Protein AF-A0A354CJZ8-F1 (afdb_monomer_lite)

Secondary structure (DSSP, 8-state):
--SGGGT----EES--HHHHHHHHHTT-THHHHTT-EESSHHHHHHHTT--SSPPPTTS-TTS------SSPPPHHHHT--HHHHHHGGGHHHHHHHHHHHHHHH------SHHHHHHHHHHHHHT-TT-SS--HHHHHHHHHHHHHTHHHHHHHTT--HHHHHHHHHHHHHHHHHHHHHH-HHHHHHHHHHHHHHHHHHHHHHHHHT-

Foldseek 3Di:
DDCVVVVHQAADECDFLVVLVVCVVVPNLVCQQQQSYFHHPQQVCVVVVAAPPGDDPPDDPVP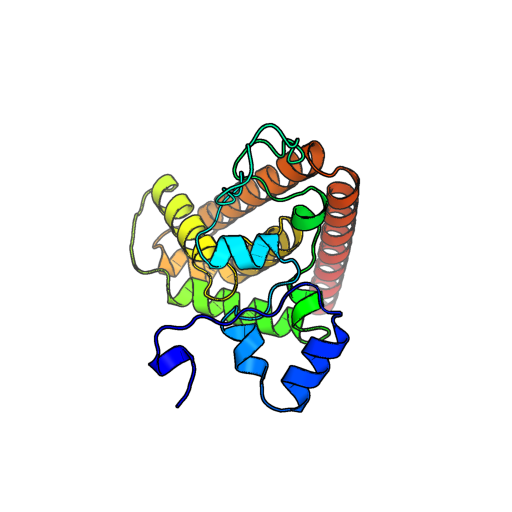DPPCPDDRDDALVQLLDPRLCSNPPVCSVVVLLVLLVVLLVPQPDEDADLVVLLVSSVVSLCPSRRGNDHRLLSLLVSLVSNLVVLVSSCVSRVHDSVSSNVSSVVVNVVSLVVSCVRPVVSSVVSVVVVVVVVVVVVVVVVVVVD

Radius of gyration: 18.99 Å; chains: 1; bounding box: 47×47×49 Å

pLDDT: mean 80.37, std 12.91, range [38.22, 96.31]

Structure (mmCIF, N/CA/C/O backbone):
data_AF-A0A354CJZ8-F1
#
_entry.id   AF-A0A354CJZ8-F1
#
loop_
_atom_site.group_PDB
_atom_site.id
_atom_site.type_symbol
_atom_site.label_atom_id
_atom_site.label_alt_id
_atom_site.label_comp_id
_atom_site.label_asym_id
_atom_site.label_entity_id
_atom_site.label_seq_id
_atom_site.pdbx_PDB_ins_code
_atom_site.Cartn_x
_atom_site.Cartn_y
_atom_site.Cartn_z
_atom_site.occupancy
_atom_site.B_iso_or_equiv
_atom_site.auth_seq_id
_atom_site.auth_comp_id
_atom_site.auth_asym_id
_atom_site.auth_atom_id
_atom_site.pdbx_PDB_model_num
ATOM 1 N N . ARG A 1 1 ? -7.217 -12.814 -29.721 1.00 50.81 1 ARG A N 1
ATOM 2 C CA . ARG A 1 1 ? -7.479 -13.519 -28.436 1.00 50.81 1 ARG A CA 1
ATOM 3 C C . ARG A 1 1 ? -6.658 -12.809 -27.362 1.00 50.81 1 ARG A C 1
ATOM 5 O O . ARG A 1 1 ? -5.478 -12.621 -27.618 1.00 50.81 1 ARG A O 1
ATOM 12 N N . SER A 1 2 ? -7.269 -12.384 -26.250 1.00 81.12 2 SER A N 1
ATOM 13 C CA . SER A 1 2 ? -6.578 -11.706 -25.130 1.00 81.12 2 SER A CA 1
ATOM 14 C C . SER A 1 2 ? -5.474 -12.598 -24.523 1.00 81.12 2 SER A C 1
ATOM 16 O O . SER A 1 2 ? -5.609 -13.825 -24.553 1.00 81.12 2 SER A O 1
ATOM 18 N N . LEU A 1 3 ? -4.390 -11.990 -24.021 1.00 82.94 3 LEU A N 1
ATOM 19 C CA . LEU A 1 3 ? -3.264 -12.664 -23.351 1.00 82.94 3 LEU A CA 1
ATOM 20 C C . LEU A 1 3 ? -3.731 -13.477 -22.134 1.00 82.94 3 LEU A C 1
ATOM 22 O O . LEU A 1 3 ? -3.348 -14.639 -22.001 1.00 82.94 3 LEU A O 1
ATOM 26 N N . ALA A 1 4 ? -4.667 -12.931 -21.352 1.00 79.38 4 ALA A N 1
ATOM 27 C CA . ALA A 1 4 ? -5.263 -13.603 -20.198 1.00 79.38 4 ALA A CA 1
ATOM 28 C C . ALA A 1 4 ? -5.931 -14.936 -20.581 1.00 79.38 4 ALA A C 1
ATOM 30 O O . ALA A 1 4 ? -5.706 -15.963 -19.947 1.00 79.38 4 ALA A O 1
ATOM 31 N N . LYS A 1 5 ? -6.652 -14.980 -21.715 1.00 86.38 5 LYS A N 1
ATOM 32 C CA . LYS A 1 5 ? -7.277 -16.220 -22.234 1.00 86.38 5 LYS A CA 1
ATOM 33 C C . LYS A 1 5 ? -6.261 -17.295 -22.642 1.00 86.38 5 LYS A C 1
ATOM 35 O O . LYS A 1 5 ? -6.654 -18.416 -22.949 1.00 86.38 5 LYS A O 1
ATOM 40 N N . ARG A 1 6 ? -4.977 -16.945 -22.722 1.00 88.12 6 ARG A N 1
ATOM 41 C CA . ARG A 1 6 ? -3.865 -17.854 -23.022 1.00 88.12 6 ARG A CA 1
ATOM 42 C C . ARG A 1 6 ? -3.043 -18.191 -21.774 1.00 88.12 6 ARG A C 1
ATOM 44 O O . ARG A 1 6 ? -2.022 -18.850 -21.921 1.00 88.12 6 ARG A O 1
ATOM 51 N N . GLY A 1 7 ? -3.457 -17.730 -20.591 1.00 86.19 7 GLY A N 1
ATOM 52 C CA . GLY A 1 7 ? -2.698 -17.892 -19.350 1.00 86.19 7 GLY A CA 1
ATOM 53 C C . GLY A 1 7 ? -1.397 -17.086 -19.320 1.00 86.19 7 GLY A C 1
ATOM 54 O O . GLY A 1 7 ? -0.479 -17.452 -18.599 1.00 86.19 7 GLY A O 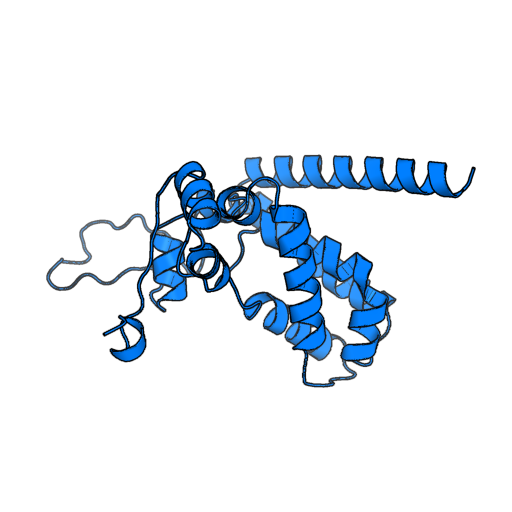1
ATOM 55 N N . ILE A 1 8 ? -1.287 -16.025 -20.128 1.00 86.50 8 ILE A N 1
ATOM 56 C CA . ILE A 1 8 ? -0.099 -15.167 -20.171 1.00 86.50 8 ILE A CA 1
ATOM 57 C C . ILE A 1 8 ? -0.352 -13.954 -19.275 1.00 86.50 8 ILE A C 1
ATOM 59 O O . ILE A 1 8 ? -1.251 -13.165 -19.572 1.00 86.50 8 ILE A O 1
ATOM 63 N N . LYS A 1 9 ? 0.458 -13.799 -18.220 1.00 84.50 9 LYS A N 1
ATOM 64 C CA . LYS A 1 9 ? 0.528 -12.578 -17.405 1.00 84.50 9 LYS A CA 1
ATOM 65 C C . LYS A 1 9 ? 1.421 -11.550 -18.112 1.00 84.50 9 LYS A C 1
ATOM 67 O O . LYS A 1 9 ? 2.520 -11.895 -18.544 1.00 84.50 9 LYS A O 1
ATOM 72 N N . LEU A 1 10 ? 0.937 -10.322 -18.272 1.00 88.12 10 LEU A N 1
ATOM 73 C CA . LEU A 1 10 ? 1.681 -9.205 -18.860 1.00 88.12 10 LEU A CA 1
ATOM 74 C C . LEU A 1 10 ? 2.072 -8.243 -17.741 1.00 88.12 10 LEU A C 1
ATOM 76 O O . LEU A 1 10 ? 1.212 -7.899 -16.951 1.00 88.12 10 LEU A O 1
ATOM 80 N N . TYR A 1 11 ? 3.318 -7.773 -17.721 1.00 90.75 11 TYR A N 1
ATOM 81 C CA . TYR A 1 11 ? 3.743 -6.713 -16.808 1.00 90.75 11 TYR A CA 1
ATOM 82 C C . TYR A 1 11 ? 4.405 -5.568 -17.578 1.00 90.75 11 TYR A C 1
ATOM 84 O O . TYR A 1 11 ? 5.172 -5.802 -18.516 1.00 90.75 11 TYR A O 1
ATOM 92 N N . MET A 1 12 ? 4.116 -4.338 -17.165 1.00 92.50 12 MET A N 1
ATOM 93 C CA . MET A 1 12 ? 4.818 -3.115 -17.544 1.00 92.50 12 MET A CA 1
ATOM 94 C C . MET A 1 12 ? 5.574 -2.600 -16.322 1.00 92.50 12 MET A C 1
ATOM 96 O O . MET A 1 12 ? 4.979 -2.424 -15.260 1.00 92.50 12 MET A O 1
ATOM 100 N N . ALA A 1 13 ? 6.876 -2.364 -16.473 1.00 91.69 13 ALA A N 1
ATOM 101 C CA . ALA A 1 13 ? 7.728 -1.884 -15.395 1.00 91.69 13 ALA A CA 1
ATOM 102 C C . ALA A 1 13 ? 8.751 -0.851 -15.876 1.00 91.69 13 ALA A C 1
ATOM 104 O O . ALA A 1 13 ? 9.049 -0.790 -17.070 1.00 91.69 13 ALA A O 1
ATOM 105 N N . GLU A 1 14 ? 9.309 -0.077 -14.936 1.00 89.56 14 GLU A N 1
ATOM 106 C CA . GLU A 1 14 ? 10.380 0.919 -15.149 1.00 89.56 14 GLU A CA 1
ATOM 107 C C . GLU A 1 14 ? 9.984 2.149 -15.992 1.00 89.56 14 GLU A C 1
ATOM 109 O O . GLU A 1 14 ? 10.840 2.940 -16.399 1.00 89.56 14 GLU A O 1
ATOM 114 N N . HIS A 1 15 ? 8.696 2.356 -16.281 1.00 93.12 15 HIS A N 1
ATOM 115 C CA . HIS A 1 15 ? 8.234 3.550 -16.993 1.00 93.12 15 HIS A CA 1
ATOM 116 C C . HIS A 1 15 ? 7.986 4.740 -16.060 1.00 93.12 15 HIS A C 1
ATOM 118 O O . HIS A 1 15 ? 7.794 4.632 -14.849 1.00 93.12 15 HIS A O 1
ATOM 124 N N . ILE A 1 16 ? 7.973 5.928 -16.658 1.00 92.44 16 ILE A N 1
ATOM 125 C CA . ILE A 1 16 ? 7.669 7.178 -15.959 1.00 92.44 16 ILE A CA 1
ATOM 126 C C . ILE A 1 16 ? 6.167 7.298 -15.659 1.00 92.44 16 ILE A C 1
ATOM 128 O O . ILE A 1 16 ? 5.341 6.818 -16.435 1.00 92.44 16 ILE A O 1
ATOM 132 N N . ALA A 1 17 ? 5.810 8.021 -14.592 1.00 92.44 17 ALA A N 1
ATOM 133 C CA . ALA A 1 17 ? 4.418 8.219 -14.160 1.00 92.44 17 ALA A CA 1
ATOM 134 C C . ALA A 1 17 ? 3.496 8.774 -15.268 1.00 92.44 17 ALA A C 1
ATOM 136 O O . ALA A 1 17 ? 2.342 8.375 -15.370 1.00 92.44 17 ALA A O 1
ATOM 137 N N . ALA A 1 18 ? 4.026 9.601 -16.180 1.00 94.75 18 ALA A N 1
ATOM 138 C CA . ALA A 1 18 ? 3.264 10.144 -17.309 1.00 94.75 18 ALA A CA 1
ATOM 139 C C . ALA A 1 18 ? 2.690 9.066 -18.254 1.00 94.75 18 ALA A C 1
ATOM 141 O O . ALA A 1 18 ? 1.710 9.311 -18.954 1.00 94.75 18 ALA A O 1
ATOM 142 N N . VAL A 1 19 ? 3.280 7.865 -18.291 1.00 96.00 19 VAL A N 1
ATOM 143 C CA . VAL A 1 19 ? 2.707 6.733 -19.035 1.00 96.00 19 VAL A CA 1
ATOM 144 C C . VAL A 1 19 ? 1.453 6.211 -18.328 1.00 96.00 19 VAL A C 1
ATOM 146 O O . VAL A 1 19 ? 0.474 5.900 -19.000 1.00 96.00 19 VAL A O 1
ATOM 149 N N . ASN A 1 20 ? 1.427 6.196 -16.991 1.00 95.38 20 ASN A N 1
ATOM 150 C CA . ASN A 1 20 ? 0.242 5.816 -16.216 1.00 95.38 20 ASN A CA 1
ATOM 151 C C . ASN A 1 20 ? -0.910 6.810 -16.434 1.00 95.38 20 ASN A C 1
ATOM 153 O O . ASN A 1 20 ? -2.056 6.393 -16.604 1.00 95.38 20 ASN A O 1
ATOM 157 N N . ASP A 1 21 ? -0.608 8.112 -16.518 1.00 94.75 21 ASP A N 1
ATOM 158 C CA . ASP A 1 21 ? -1.603 9.135 -16.875 1.00 94.75 21 ASP A CA 1
ATOM 159 C C . ASP A 1 21 ? -2.247 8.843 -18.235 1.00 94.75 21 ASP A C 1
ATOM 161 O O . ASP A 1 21 ? -3.469 8.907 -18.383 1.00 94.75 21 ASP A O 1
ATOM 165 N N . GLN A 1 22 ? -1.434 8.472 -19.228 1.00 96.31 22 GLN A N 1
ATOM 166 C CA . GLN A 1 22 ? -1.928 8.115 -20.557 1.00 96.31 22 GLN A CA 1
ATOM 167 C C . GLN A 1 22 ? -2.768 6.836 -20.536 1.00 96.31 22 GLN A C 1
ATOM 169 O O . GLN A 1 22 ? -3.804 6.794 -21.197 1.00 96.31 22 GLN A O 1
ATOM 174 N N . LEU A 1 23 ? -2.369 5.813 -19.771 1.00 95.38 23 LEU A N 1
ATOM 175 C CA . LEU A 1 23 ? -3.164 4.590 -19.616 1.00 95.38 23 LEU A CA 1
ATOM 176 C C . LEU A 1 23 ? -4.562 4.910 -19.080 1.00 95.38 23 LEU A C 1
ATOM 178 O O . LEU A 1 23 ? -5.547 4.477 -19.677 1.00 95.38 23 LEU A O 1
ATOM 182 N N . ARG A 1 24 ? -4.663 5.740 -18.033 1.00 93.56 24 ARG A N 1
ATOM 183 C CA . ARG A 1 24 ? -5.959 6.190 -17.497 1.00 93.56 24 ARG A CA 1
ATOM 184 C C . ARG A 1 24 ? -6.782 6.951 -18.531 1.00 93.56 24 ARG A C 1
ATOM 186 O O . ARG A 1 24 ? -7.945 6.628 -18.750 1.00 93.56 24 ARG A O 1
ATOM 193 N N . GLN A 1 25 ? -6.179 7.934 -19.202 1.00 94.75 25 GLN A N 1
ATOM 194 C CA . GLN A 1 25 ? -6.869 8.756 -20.207 1.00 94.75 25 GLN A CA 1
ATOM 195 C C . GLN A 1 25 ? -7.397 7.937 -21.391 1.00 94.75 25 GLN A C 1
ATOM 197 O O . GLN A 1 25 ? -8.415 8.292 -21.984 1.00 94.75 25 GLN A O 1
ATOM 202 N N . LEU A 1 26 ? -6.714 6.846 -21.737 1.00 96.25 26 LEU A N 1
ATOM 203 C CA . LEU A 1 26 ? -7.088 5.955 -22.832 1.00 96.25 26 LEU A CA 1
ATOM 204 C C . LEU A 1 26 ? -8.063 4.840 -22.414 1.00 96.25 26 LEU A C 1
ATOM 206 O O . LEU A 1 26 ? -8.452 4.043 -23.266 1.00 96.25 26 LEU A O 1
ATOM 210 N N . GLY A 1 27 ? -8.478 4.789 -21.144 1.00 93.44 27 GLY A N 1
ATOM 211 C CA . GLY A 1 27 ? -9.411 3.782 -20.632 1.00 93.44 27 GLY A CA 1
ATOM 212 C C . GLY A 1 27 ? -8.765 2.438 -20.289 1.00 93.44 27 GLY A C 1
ATOM 213 O O . GLY A 1 27 ? -9.458 1.428 -20.268 1.00 93.44 27 GLY A O 1
ATOM 214 N N . TYR A 1 28 ? -7.457 2.418 -20.022 1.00 92.44 28 TYR A N 1
ATOM 215 C CA . TYR A 1 28 ? -6.692 1.234 -19.612 1.00 92.44 28 TYR A CA 1
ATOM 216 C C . TYR A 1 28 ? -6.286 1.277 -18.128 1.00 92.44 28 TYR A C 1
ATOM 218 O O . TYR A 1 28 ? -5.255 0.717 -17.756 1.00 92.44 28 TYR A O 1
ATOM 226 N N . SER A 1 29 ? -7.070 1.950 -17.275 1.00 89.69 29 SER A N 1
ATOM 227 C CA . SER A 1 29 ? -6.829 2.010 -15.821 1.00 89.69 29 SER A CA 1
ATOM 228 C C . SER A 1 29 ? -6.794 0.625 -15.177 1.00 89.69 29 SER A C 1
ATOM 230 O O . SER A 1 29 ? -5.985 0.404 -14.283 1.00 89.69 29 SER A O 1
ATOM 232 N N . GLU A 1 30 ? -7.580 -0.320 -15.707 1.00 88.94 30 GLU A N 1
ATOM 233 C CA . GLU A 1 30 ? -7.605 -1.724 -15.271 1.00 88.94 30 GLU A CA 1
ATOM 234 C C . GLU A 1 30 ? -6.206 -2.361 -15.252 1.00 88.94 30 GLU A C 1
ATOM 236 O O . GLU A 1 30 ? -5.915 -3.186 -14.397 1.00 88.94 30 GLU A O 1
ATOM 241 N N . LEU A 1 31 ? -5.284 -1.932 -16.128 1.00 89.50 31 LEU A N 1
ATOM 242 C CA . LEU A 1 31 ? -3.915 -2.454 -16.120 1.00 89.50 31 LEU A CA 1
ATOM 243 C C . LEU A 1 31 ? -3.137 -2.069 -14.858 1.00 89.50 31 LEU A C 1
ATOM 245 O O . LEU A 1 31 ? -2.255 -2.805 -14.424 1.00 89.50 31 LEU A O 1
ATOM 249 N N . ILE A 1 32 ? -3.440 -0.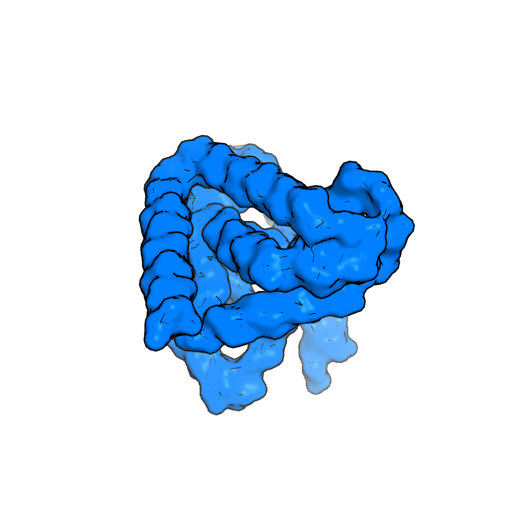903 -14.296 1.00 90.00 32 ILE A N 1
ATOM 250 C CA . ILE A 1 32 ? -2.823 -0.404 -13.069 1.00 90.00 32 ILE A CA 1
ATOM 251 C C . ILE A 1 32 ? -3.492 -1.060 -11.862 1.00 90.00 32 ILE A C 1
ATOM 253 O O . ILE A 1 32 ? -2.804 -1.567 -10.982 1.00 90.00 32 ILE A O 1
ATOM 257 N N . GLU A 1 33 ? -4.823 -1.083 -11.865 1.00 86.25 33 GLU A N 1
ATOM 258 C CA . GLU A 1 33 ? -5.656 -1.590 -10.771 1.00 86.25 33 GLU A CA 1
ATOM 259 C C . GLU A 1 33 ? -5.514 -3.108 -10.574 1.00 86.25 33 GLU A C 1
ATOM 261 O O . GLU A 1 33 ? -5.529 -3.579 -9.445 1.00 86.25 33 GLU A O 1
ATOM 266 N N . GLU A 1 34 ? -5.303 -3.876 -11.648 1.00 83.81 34 GLU A N 1
ATOM 267 C CA . GLU A 1 34 ? -5.074 -5.329 -11.580 1.00 83.81 34 GLU A CA 1
ATOM 268 C C . GLU A 1 34 ? -3.589 -5.707 -11.373 1.00 83.81 34 GLU A C 1
ATOM 270 O O . GLU A 1 34 ? -3.217 -6.877 -11.497 1.00 83.81 34 GLU A O 1
ATOM 275 N N . GLY A 1 35 ? -2.709 -4.736 -11.095 1.00 83.25 35 GLY A N 1
ATOM 276 C CA . GLY A 1 35 ? -1.302 -4.998 -10.764 1.00 83.25 35 GLY A CA 1
ATOM 277 C C . GLY A 1 35 ? -0.395 -5.351 -11.952 1.00 83.25 35 GLY A C 1
ATOM 278 O O . GLY A 1 35 ? 0.750 -5.760 -11.762 1.00 83.25 35 GLY A O 1
ATOM 279 N N . PHE A 1 36 ? -0.841 -5.164 -13.201 1.00 88.31 36 PHE A N 1
ATOM 280 C CA . PHE A 1 36 ? 0.009 -5.376 -14.386 1.00 88.31 36 PHE A CA 1
ATOM 281 C C . PHE A 1 36 ? 1.043 -4.261 -14.598 1.00 88.31 36 PHE A C 1
ATOM 283 O O . PHE A 1 36 ? 1.895 -4.355 -15.482 1.00 88.31 36 PHE A O 1
ATOM 290 N N . VAL A 1 37 ? 0.980 -3.196 -13.808 1.00 90.75 37 VAL A N 1
ATOM 291 C CA . VAL A 1 37 ? 1.861 -2.032 -13.874 1.00 90.75 37 VAL A CA 1
ATOM 292 C C . VAL A 1 37 ? 2.586 -1.921 -12.538 1.00 90.75 37 VAL A C 1
ATOM 294 O O . VAL A 1 37 ? 1.959 -1.649 -11.520 1.00 90.75 37 VAL A O 1
ATOM 297 N N . ARG A 1 38 ? 3.910 -2.106 -12.540 1.00 88.81 38 ARG A N 1
ATOM 298 C CA . ARG A 1 38 ? 4.756 -1.974 -11.342 1.00 88.81 38 ARG A CA 1
ATOM 299 C C . ARG A 1 38 ? 5.854 -0.951 -11.563 1.00 88.81 38 ARG A C 1
ATOM 301 O O . ARG A 1 38 ? 6.324 -0.762 -12.681 1.00 88.81 38 ARG A O 1
ATOM 308 N N . ARG A 1 39 ? 6.294 -0.286 -10.495 1.00 87.12 39 ARG A N 1
ATOM 309 C CA . ARG A 1 39 ? 7.301 0.776 -10.613 1.00 87.12 39 ARG A CA 1
ATOM 310 C C . ARG A 1 39 ? 8.672 0.247 -11.036 1.00 87.12 39 ARG A C 1
ATOM 312 O O . ARG A 1 39 ? 9.346 0.899 -11.829 1.00 87.12 39 ARG A O 1
ATOM 319 N N . THR A 1 40 ? 9.053 -0.941 -10.565 1.00 86.50 40 THR A N 1
ATOM 320 C CA . THR A 1 40 ? 10.338 -1.578 -10.888 1.00 86.50 40 THR A CA 1
ATOM 321 C C . THR A 1 40 ? 10.164 -2.998 -11.418 1.00 86.50 40 THR A C 1
ATOM 323 O O . THR A 1 40 ? 9.164 -3.674 -11.157 1.00 86.50 40 THR A O 1
ATOM 326 N N . ILE A 1 41 ? 11.171 -3.487 -12.145 1.00 86.19 41 ILE A N 1
ATOM 327 C CA . ILE A 1 41 ? 11.189 -4.865 -12.656 1.00 86.19 41 ILE A CA 1
ATOM 328 C C . ILE A 1 41 ? 11.223 -5.900 -11.527 1.00 86.19 41 ILE A C 1
ATOM 330 O O . ILE A 1 41 ? 10.636 -6.969 -11.645 1.00 86.19 41 ILE A O 1
ATOM 334 N N . THR A 1 42 ? 11.888 -5.593 -10.419 1.00 84.25 42 THR A N 1
ATOM 335 C CA . THR A 1 42 ? 11.997 -6.474 -9.247 1.00 84.25 42 THR A CA 1
ATOM 336 C C . THR A 1 42 ? 10.651 -6.695 -8.567 1.00 84.25 42 THR A C 1
ATOM 338 O O . THR A 1 42 ? 10.370 -7.814 -8.144 1.00 84.25 42 THR A O 1
ATOM 341 N N . LEU A 1 43 ? 9.803 -5.667 -8.525 1.00 82.62 43 LEU A N 1
ATOM 342 C CA . LEU A 1 43 ? 8.439 -5.745 -8.010 1.00 82.62 43 LEU A CA 1
ATOM 343 C C . LEU A 1 43 ? 7.513 -6.516 -8.963 1.00 82.62 43 LEU A C 1
ATOM 345 O O . LEU A 1 43 ? 6.760 -7.379 -8.526 1.00 82.62 43 LEU A O 1
ATOM 349 N N . ALA A 1 44 ? 7.638 -6.296 -10.277 1.00 87.25 44 ALA A N 1
ATOM 350 C CA . ALA A 1 44 ? 6.925 -7.107 -11.271 1.00 87.25 44 ALA A CA 1
ATOM 351 C C . ALA A 1 44 ? 7.317 -8.596 -11.204 1.00 87.25 44 ALA A C 1
ATOM 353 O O . ALA A 1 44 ? 6.473 -9.478 -11.353 1.00 87.25 44 ALA A O 1
ATOM 354 N N . LEU A 1 45 ? 8.602 -8.889 -10.971 1.00 85.94 45 LEU A N 1
ATOM 355 C CA . LEU A 1 45 ? 9.088 -10.253 -10.764 1.00 85.94 45 LEU A CA 1
ATOM 356 C C . LEU A 1 45 ? 8.515 -10.866 -9.482 1.00 85.94 45 LEU A C 1
ATOM 358 O O . LEU A 1 45 ? 8.102 -12.024 -9.522 1.00 85.94 45 LEU A O 1
ATOM 362 N N . LEU A 1 46 ? 8.434 -10.092 -8.395 1.00 82.12 46 LEU A N 1
ATOM 363 C CA . LEU A 1 46 ? 7.835 -10.529 -7.133 1.00 82.12 46 LEU A CA 1
ATOM 364 C C . LEU A 1 46 ? 6.365 -10.940 -7.324 1.00 82.12 46 LEU A C 1
ATOM 366 O O . LEU A 1 46 ? 6.005 -12.058 -6.964 1.00 82.12 46 LEU A O 1
ATOM 370 N N . ASP A 1 47 ? 5.547 -10.121 -7.996 1.00 82.44 47 ASP A N 1
ATOM 371 C CA . ASP A 1 47 ? 4.146 -10.468 -8.320 1.00 82.44 47 ASP A CA 1
ATOM 372 C C . ASP A 1 47 ? 4.020 -11.699 -9.224 1.00 82.44 47 ASP A C 1
ATOM 374 O O . ASP A 1 47 ? 3.045 -12.459 -9.172 1.00 82.44 47 ASP A O 1
ATOM 378 N N . ALA A 1 48 ? 5.008 -11.901 -10.094 1.00 85.06 48 ALA A N 1
ATOM 379 C CA . ALA A 1 48 ? 5.084 -13.073 -10.950 1.00 85.06 48 ALA A CA 1
ATOM 380 C C . ALA A 1 48 ? 5.538 -14.341 -10.194 1.00 85.06 48 ALA A C 1
ATOM 382 O O . ALA A 1 48 ? 5.519 -15.423 -10.786 1.00 85.06 48 ALA A O 1
ATOM 383 N N . GLY A 1 49 ? 5.889 -14.234 -8.907 1.00 84.38 49 GLY A N 1
ATOM 384 C CA . GLY A 1 49 ? 6.343 -15.336 -8.055 1.00 84.38 49 GLY A CA 1
ATOM 385 C C . GLY A 1 49 ? 7.843 -15.625 -8.153 1.00 84.38 49 GLY A C 1
ATOM 386 O O . GLY A 1 49 ? 8.278 -16.723 -7.807 1.00 84.38 49 GLY A O 1
ATOM 387 N N . TYR A 1 50 ? 8.634 -14.675 -8.657 1.00 84.50 50 TYR A N 1
ATOM 388 C CA . TYR A 1 50 ? 10.089 -14.771 -8.727 1.00 84.50 50 TYR A CA 1
ATOM 389 C C . TYR A 1 50 ? 10.736 -13.929 -7.631 1.00 84.50 50 TYR A C 1
ATOM 391 O O . TYR A 1 50 ? 10.630 -12.703 -7.617 1.00 84.50 50 TYR A O 1
ATOM 399 N N . GLU A 1 51 ? 11.495 -14.589 -6.764 1.00 75.88 51 GLU A N 1
ATOM 400 C CA . GLU A 1 51 ? 12.214 -13.945 -5.668 1.00 75.88 51 GLU A CA 1
ATOM 401 C C . GLU A 1 51 ? 13.726 -13.926 -5.905 1.00 75.88 51 GLU A C 1
ATOM 403 O O . GLU A 1 51 ? 14.274 -14.677 -6.718 1.00 75.88 51 GLU A O 1
ATOM 408 N N . LYS A 1 52 ? 14.412 -13.031 -5.188 1.00 73.94 52 LYS A N 1
ATOM 409 C CA . LYS A 1 52 ? 15.875 -12.958 -5.180 1.00 73.94 52 LYS A CA 1
ATOM 410 C C . LYS A 1 52 ? 16.446 -14.132 -4.361 1.00 73.94 52 LYS A C 1
ATOM 412 O O . LYS A 1 52 ? 15.870 -14.484 -3.335 1.00 73.94 52 LYS A O 1
ATOM 417 N N . PRO A 1 53 ? 17.615 -14.681 -4.733 1.00 78.12 53 PRO A N 1
ATOM 418 C CA . PRO A 1 53 ? 18.408 -14.345 -5.916 1.00 78.12 53 PRO A CA 1
ATOM 419 C C . PRO A 1 53 ? 17.792 -14.914 -7.206 1.00 78.12 53 PRO A C 1
ATOM 421 O O . PRO A 1 53 ? 17.349 -16.058 -7.250 1.00 78.12 53 PRO A O 1
ATOM 424 N N . TYR A 1 54 ? 17.804 -14.132 -8.289 1.00 79.75 54 TYR A N 1
ATOM 425 C CA . TYR A 1 54 ? 17.194 -14.554 -9.551 1.00 79.75 54 TYR A CA 1
ATOM 426 C C . TYR A 1 54 ? 18.084 -15.568 -10.280 1.00 79.75 54 TYR A C 1
ATOM 428 O O . TYR A 1 54 ? 19.222 -15.271 -10.647 1.00 79.75 54 TYR A O 1
ATOM 436 N N . HIS A 1 55 ? 17.570 -16.771 -10.531 1.00 75.56 55 HIS A N 1
ATOM 437 C CA . HIS A 1 55 ? 18.318 -17.821 -11.220 1.00 75.56 55 HIS A CA 1
ATOM 438 C C . HIS A 1 55 ? 18.265 -17.630 -12.744 1.00 75.56 55 HIS A C 1
ATOM 440 O O . HIS A 1 55 ? 17.195 -17.680 -13.344 1.00 75.56 55 HIS A O 1
ATOM 446 N N . LEU A 1 56 ? 19.428 -17.436 -13.375 1.00 78.88 56 LEU A N 1
ATOM 447 C CA . LEU A 1 56 ? 19.559 -17.336 -14.831 1.00 78.88 56 LEU A CA 1
ATOM 448 C C . LEU A 1 56 ? 20.060 -18.665 -15.406 1.00 78.88 56 LEU A C 1
ATOM 450 O O . LEU A 1 56 ? 21.087 -19.187 -14.971 1.00 78.88 56 LEU A O 1
ATOM 454 N N . GLU A 1 57 ? 19.352 -19.209 -16.393 1.00 79.31 57 GLU A N 1
ATOM 455 C CA . GLU A 1 57 ? 19.774 -20.420 -17.098 1.00 79.31 57 GLU A CA 1
ATOM 456 C C . GLU A 1 57 ? 21.026 -20.143 -17.949 1.00 79.31 57 GLU A C 1
ATOM 458 O O . GLU A 1 57 ? 21.112 -19.132 -18.644 1.00 79.31 57 GLU A O 1
ATOM 463 N N . GLY A 1 58 ? 22.020 -21.034 -17.890 1.00 73.62 58 GLY A N 1
ATOM 464 C CA . GLY A 1 58 ? 23.237 -20.933 -18.706 1.00 73.62 58 GLY A CA 1
ATOM 465 C C . GLY A 1 58 ? 24.250 -19.867 -18.265 1.00 73.62 58 GLY A C 1
ATOM 466 O O . GLY A 1 58 ? 25.258 -19.682 -18.947 1.00 73.62 58 GLY A O 1
ATOM 467 N N . VAL A 1 59 ? 24.028 -19.194 -17.132 1.00 70.50 59 VAL A N 1
ATOM 468 C CA . VAL A 1 59 ? 24.975 -18.238 -16.537 1.00 70.50 59 VAL A CA 1
ATOM 469 C C . VAL A 1 59 ? 25.543 -18.839 -15.253 1.00 70.50 59 VAL A C 1
ATOM 471 O O . VAL A 1 59 ? 24.798 -19.141 -14.322 1.00 70.50 59 VAL A O 1
ATOM 474 N N . GLU A 1 60 ? 26.867 -19.007 -15.175 1.00 62.94 60 GLU A N 1
ATOM 475 C CA . GLU A 1 60 ? 27.510 -19.381 -13.912 1.00 62.94 60 GLU A CA 1
ATOM 476 C C . GLU A 1 60 ? 27.214 -18.314 -12.848 1.00 62.94 60 GLU A C 1
ATOM 478 O O . GLU A 1 60 ? 27.522 -17.134 -13.031 1.00 62.94 60 GLU A O 1
ATOM 483 N N . GLN A 1 61 ? 26.670 -18.730 -11.700 1.00 60.16 61 GLN A N 1
ATOM 484 C CA . GLN A 1 61 ? 26.294 -17.834 -10.592 1.00 60.16 61 GLN A CA 1
ATOM 485 C C . GLN A 1 61 ? 27.482 -17.093 -9.939 1.00 60.16 61 GLN A C 1
ATOM 487 O O . GLN A 1 61 ? 27.304 -16.306 -9.014 1.00 60.16 61 GLN A O 1
ATOM 492 N N . ASN A 1 62 ? 28.697 -17.316 -10.446 1.00 53.09 62 ASN A N 1
ATOM 493 C CA . ASN A 1 62 ? 29.929 -16.634 -10.061 1.00 53.09 62 ASN A CA 1
ATOM 494 C C . ASN A 1 62 ? 30.001 -15.188 -10.584 1.00 53.09 62 ASN A C 1
ATOM 496 O O . ASN A 1 62 ? 30.823 -14.398 -10.107 1.00 53.09 62 ASN A O 1
ATOM 500 N N . VAL A 1 63 ? 29.147 -14.811 -11.546 1.00 53.25 63 VAL A N 1
ATOM 501 C CA . VAL A 1 63 ? 28.921 -13.400 -11.869 1.00 53.25 63 VAL A CA 1
ATOM 502 C C . VAL A 1 63 ? 28.166 -12.815 -10.689 1.00 53.25 63 VAL A C 1
ATOM 504 O O . VAL A 1 63 ? 26.982 -13.090 -10.531 1.00 53.25 63 VAL A O 1
ATOM 507 N N . ARG A 1 64 ? 28.879 -12.063 -9.843 1.00 46.78 64 ARG A N 1
ATOM 508 C CA . ARG A 1 64 ? 28.351 -11.333 -8.686 1.00 46.78 64 ARG A CA 1
ATOM 509 C C . ARG A 1 64 ? 27.051 -10.617 -9.062 1.00 46.78 64 ARG A C 1
ATOM 511 O O . ARG A 1 64 ? 27.077 -9.453 -9.454 1.00 46.78 64 ARG A O 1
ATOM 518 N N . GLN A 1 65 ? 25.911 -11.282 -8.894 1.00 50.75 65 GLN A N 1
ATOM 519 C CA . GLN A 1 65 ? 24.689 -10.561 -8.607 1.00 50.75 65 GLN A CA 1
ATOM 520 C C . GLN A 1 65 ? 25.017 -9.761 -7.347 1.00 50.75 65 GLN A C 1
ATOM 522 O O . GLN A 1 65 ? 25.626 -10.336 -6.429 1.00 50.75 65 GLN A O 1
ATOM 527 N N . PRO A 1 66 ? 24.733 -8.446 -7.311 1.00 47.44 66 PRO A N 1
ATOM 528 C CA . PRO A 1 66 ? 24.793 -7.703 -6.065 1.00 47.44 66 PRO A CA 1
ATOM 529 C C . PRO A 1 66 ? 24.095 -8.569 -5.026 1.00 47.44 66 PRO A C 1
ATOM 531 O O . PRO A 1 66 ? 22.964 -8.997 -5.254 1.00 47.44 66 PRO A O 1
ATOM 534 N N . GLN A 1 67 ? 24.828 -8.949 -3.981 1.00 45.28 67 GLN A N 1
ATOM 535 C CA . GLN A 1 67 ? 24.348 -9.825 -2.923 1.00 45.28 67 GLN A CA 1
ATOM 536 C C . GLN A 1 67 ? 23.294 -9.039 -2.141 1.00 45.28 67 GLN A C 1
ATOM 538 O O . GLN A 1 67 ? 23.562 -8.508 -1.073 1.00 45.28 67 GLN A O 1
ATOM 543 N N . MET A 1 68 ? 22.114 -8.880 -2.727 1.00 44.88 68 MET A N 1
ATOM 544 C CA . MET A 1 68 ? 20.916 -8.454 -2.036 1.00 44.88 68 MET A CA 1
ATOM 545 C C . MET A 1 68 ? 20.445 -9.701 -1.304 1.00 44.88 68 MET A C 1
ATOM 547 O O . MET A 1 68 ? 19.743 -10.544 -1.859 1.00 44.88 68 MET A O 1
ATOM 551 N N . SER A 1 69 ? 20.993 -9.903 -0.113 1.00 38.22 69 SER A N 1
ATOM 552 C CA . SER A 1 69 ? 20.641 -11.019 0.747 1.00 38.22 69 SER A CA 1
ATOM 553 C C . SER A 1 69 ? 19.188 -10.879 1.200 1.00 38.22 69 SER A C 1
ATOM 555 O O . SER A 1 69 ? 18.862 -9.928 1.903 1.00 38.22 69 SER A O 1
ATOM 557 N N . GLY A 1 70 ? 18.355 -11.860 0.853 1.00 46.12 70 GLY A N 1
ATOM 558 C CA . GLY A 1 70 ? 17.046 -12.092 1.468 1.00 46.12 70 GLY A CA 1
ATOM 559 C C . GLY A 1 70 ? 15.845 -11.504 0.728 1.00 46.12 70 GLY A C 1
ATOM 560 O O . GLY A 1 70 ? 15.988 -10.762 -0.241 1.00 46.12 70 GLY A O 1
ATOM 561 N N . HIS A 1 71 ? 14.660 -11.847 1.240 1.00 45.28 71 HIS A N 1
ATOM 562 C CA . HIS A 1 71 ? 13.313 -11.430 0.815 1.00 45.28 71 HIS A CA 1
ATOM 563 C C . HIS A 1 71 ? 13.065 -9.905 0.847 1.00 45.28 71 HIS A C 1
ATOM 565 O O . HIS A 1 71 ? 11.925 -9.456 0.775 1.00 45.28 71 HIS A O 1
ATOM 571 N N . PHE A 1 72 ? 14.115 -9.098 0.987 1.00 49.09 72 PHE A N 1
ATOM 572 C CA . PHE A 1 72 ? 14.028 -7.666 1.201 1.00 49.09 72 PHE A CA 1
ATOM 573 C C . PHE A 1 72 ? 14.040 -6.916 -0.129 1.00 49.09 72 PHE A C 1
ATOM 575 O O . PHE A 1 72 ? 14.840 -7.175 -1.044 1.00 49.09 72 PHE A O 1
ATOM 582 N N . LYS A 1 73 ? 13.136 -5.947 -0.220 1.00 60.25 73 LYS A N 1
ATOM 583 C CA . LYS A 1 73 ? 13.157 -4.929 -1.258 1.00 60.25 73 LYS A CA 1
ATOM 584 C C . LYS A 1 73 ? 14.447 -4.115 -1.153 1.00 60.25 73 LYS A C 1
ATOM 586 O O . LYS A 1 73 ? 15.090 -4.054 -0.107 1.00 60.25 73 LYS A O 1
ATOM 591 N N . SER A 1 74 ? 14.885 -3.521 -2.259 1.00 63.56 74 SER A N 1
ATOM 592 C CA . SER A 1 74 ? 16.016 -2.585 -2.206 1.00 63.56 74 SER A CA 1
ATOM 593 C C . SER A 1 74 ? 15.679 -1.363 -1.351 1.00 63.56 74 SER A C 1
ATOM 595 O O . SER A 1 74 ? 14.516 -0.996 -1.232 1.00 63.56 74 SER A O 1
ATOM 597 N N . GLU A 1 75 ? 16.695 -0.669 -0.825 1.00 57.25 75 GLU A N 1
ATOM 598 C CA . GLU A 1 75 ? 16.492 0.612 -0.122 1.00 57.25 75 GLU A CA 1
ATOM 599 C C . GLU A 1 75 ? 15.643 1.591 -0.953 1.00 57.25 75 GLU A C 1
ATOM 601 O O . GLU A 1 75 ? 14.877 2.387 -0.412 1.00 57.25 75 GLU A O 1
ATOM 606 N N . GLN A 1 76 ? 15.796 1.535 -2.282 1.00 62.72 76 GLN A N 1
ATOM 607 C CA . GLN A 1 76 ? 15.033 2.345 -3.223 1.00 62.72 76 GLN A CA 1
ATOM 608 C C . GLN A 1 76 ? 13.575 1.897 -3.266 1.00 62.72 76 GLN A C 1
ATOM 610 O O . GLN A 1 76 ? 12.710 2.751 -3.112 1.00 62.72 76 GLN A O 1
ATOM 615 N N . GLU A 1 77 ? 13.331 0.591 -3.408 1.00 65.19 77 GLU A N 1
ATOM 616 C CA . GLU A 1 77 ? 12.004 -0.042 -3.422 1.00 65.19 77 GLU A CA 1
ATOM 617 C C . GLU A 1 77 ? 11.216 0.189 -2.120 1.00 65.19 77 GLU A C 1
ATOM 619 O O . GLU A 1 77 ? 10.025 0.473 -2.180 1.00 65.19 77 GLU A O 1
ATOM 624 N N . GLU A 1 78 ? 11.871 0.153 -0.956 1.00 65.06 78 GLU A N 1
ATOM 625 C CA . GLU A 1 78 ? 11.229 0.443 0.341 1.00 65.06 78 GLU A CA 1
ATOM 626 C C . GLU A 1 78 ? 10.779 1.902 0.481 1.00 65.06 78 GLU A C 1
ATOM 628 O O . GLU A 1 78 ? 9.874 2.228 1.245 1.00 65.06 78 GLU A O 1
ATOM 633 N N . SER A 1 79 ? 11.416 2.798 -0.270 1.00 65.44 79 SER A N 1
ATOM 634 C CA . SER A 1 79 ? 11.139 4.234 -0.241 1.00 65.44 79 SER A CA 1
ATOM 635 C C . SER A 1 79 ? 10.227 4.717 -1.369 1.00 65.44 79 SER A C 1
ATOM 637 O O . SER A 1 79 ? 10.064 5.930 -1.535 1.00 65.44 79 SER A O 1
ATOM 639 N N . LEU A 1 80 ? 9.695 3.802 -2.186 1.00 75.81 80 LEU A N 1
ATOM 640 C CA . LEU A 1 80 ? 8.808 4.162 -3.285 1.00 75.81 80 LEU A CA 1
ATOM 641 C C . LEU A 1 80 ? 7.428 4.511 -2.740 1.00 75.81 80 LEU A C 1
ATOM 643 O O . LEU A 1 80 ? 6.860 3.770 -1.951 1.00 75.81 80 LEU A O 1
ATOM 647 N N . ASP A 1 81 ? 6.916 5.633 -3.224 1.00 83.56 81 ASP A N 1
ATOM 648 C CA . ASP A 1 81 ? 5.492 5.945 -3.241 1.00 83.56 81 ASP A CA 1
ATOM 649 C C . ASP A 1 81 ? 4.932 5.374 -4.558 1.00 83.56 81 ASP A C 1
ATOM 651 O O . ASP A 1 81 ? 5.056 5.988 -5.630 1.00 83.56 81 ASP A O 1
ATOM 655 N N . GLU A 1 82 ? 4.535 4.098 -4.541 1.00 87.00 82 GLU A N 1
ATOM 656 C CA . GLU A 1 82 ? 3.952 3.413 -5.700 1.00 87.00 82 GLU A CA 1
ATOM 657 C C . GLU A 1 82 ? 2.552 3.948 -5.984 1.00 87.00 82 GLU A C 1
ATOM 659 O O . GLU A 1 82 ? 2.221 4.097 -7.159 1.00 87.00 82 GLU A O 1
ATOM 664 N N . TYR A 1 83 ? 1.776 4.328 -4.962 1.00 89.81 83 TYR A N 1
ATOM 665 C CA . TYR A 1 83 ? 0.449 4.911 -5.156 1.00 89.81 83 TYR A CA 1
ATOM 666 C C . TYR A 1 83 ? 0.508 6.237 -5.915 1.00 89.81 83 TYR A C 1
ATOM 668 O O . TYR A 1 83 ? -0.175 6.377 -6.934 1.00 89.81 83 TYR A O 1
ATOM 676 N N . GLU A 1 84 ? 1.331 7.196 -5.483 1.00 90.31 84 GLU A N 1
ATOM 677 C CA . GLU A 1 84 ? 1.481 8.481 -6.176 1.00 90.31 84 GLU A CA 1
ATOM 678 C C . GLU A 1 84 ? 2.038 8.283 -7.592 1.00 90.31 84 GLU A C 1
ATOM 680 O O . GLU A 1 84 ? 1.555 8.892 -8.548 1.00 90.31 84 GLU A O 1
ATOM 685 N N . TRP A 1 85 ? 3.005 7.379 -7.773 1.00 91.69 85 TRP A N 1
ATOM 686 C CA . TRP A 1 85 ? 3.532 7.065 -9.105 1.00 91.69 85 TRP A CA 1
ATOM 687 C C . TRP A 1 85 ? 2.478 6.422 -10.019 1.00 91.69 85 TRP A C 1
ATOM 689 O O . TRP A 1 85 ? 2.413 6.729 -11.217 1.00 91.69 85 TRP A O 1
ATOM 699 N N . ALA A 1 86 ? 1.669 5.514 -9.475 1.00 91.88 86 ALA A N 1
ATOM 700 C CA . ALA A 1 86 ? 0.673 4.761 -10.215 1.00 91.88 86 ALA A CA 1
ATOM 701 C C . ALA A 1 86 ? -0.526 5.632 -10.552 1.00 91.88 86 ALA A C 1
ATOM 703 O O . ALA A 1 86 ? -0.906 5.655 -11.714 1.00 91.88 86 ALA A O 1
ATOM 704 N N . PHE A 1 87 ? -1.085 6.372 -9.595 1.00 92.38 87 PHE A N 1
ATOM 705 C CA . PHE A 1 87 ? -2.387 7.040 -9.703 1.00 92.38 87 PHE A CA 1
ATOM 706 C C . PHE A 1 87 ? -2.318 8.574 -9.699 1.00 92.38 87 PHE A C 1
ATOM 708 O O . PHE A 1 87 ? -3.322 9.222 -10.001 1.00 92.38 87 PHE A O 1
ATOM 715 N N . GLY A 1 88 ? -1.159 9.173 -9.412 1.00 91.25 88 GLY A N 1
ATOM 716 C CA . GLY A 1 88 ? -0.992 10.626 -9.370 1.00 91.25 88 GLY A CA 1
ATOM 717 C C . GLY A 1 88 ? -1.937 11.275 -8.358 1.00 91.25 88 GLY A C 1
ATOM 718 O O . GLY A 1 88 ? -2.037 10.841 -7.214 1.00 91.25 88 GLY A O 1
ATOM 719 N N . GLU A 1 89 ? -2.691 12.287 -8.793 1.00 90.75 89 GLU A N 1
ATOM 720 C CA . GLU A 1 89 ? -3.657 12.995 -7.936 1.00 90.75 89 GLU A CA 1
ATOM 721 C C . GLU A 1 89 ? -4.799 12.108 -7.407 1.00 90.75 89 GLU A C 1
ATOM 723 O O . GLU A 1 89 ? -5.427 12.450 -6.405 1.00 90.75 89 GLU A O 1
ATOM 728 N N . PHE A 1 90 ? -5.054 10.958 -8.042 1.00 91.62 90 PHE A N 1
ATOM 729 C CA . PHE A 1 90 ? -6.091 10.011 -7.626 1.00 91.62 90 PHE A CA 1
ATOM 730 C C . PHE A 1 90 ? -5.612 9.025 -6.554 1.00 91.62 90 PHE A C 1
ATOM 732 O O . PHE A 1 90 ? -6.437 8.298 -6.001 1.00 91.62 90 PHE A O 1
ATOM 739 N N . ALA A 1 91 ? -4.316 9.014 -6.219 1.00 91.00 91 ALA A N 1
ATOM 740 C CA . ALA A 1 91 ? -3.741 8.111 -5.222 1.00 91.00 91 ALA A CA 1
ATOM 741 C C . ALA A 1 91 ? -4.493 8.118 -3.874 1.00 91.00 91 ALA A C 1
ATOM 743 O O . ALA A 1 91 ? -4.836 7.037 -3.391 1.00 91.00 91 ALA A O 1
ATOM 744 N N . PRO A 1 92 ? -4.871 9.280 -3.293 1.00 90.88 92 PRO A N 1
ATOM 745 C CA . PRO A 1 92 ? -5.624 9.296 -2.043 1.00 90.88 92 PRO A CA 1
ATOM 746 C C . PRO A 1 92 ? -7.016 8.667 -2.139 1.00 90.88 92 PRO A C 1
ATOM 748 O O . PRO A 1 92 ? -7.488 8.121 -1.146 1.00 90.88 92 PRO A O 1
ATOM 751 N N . ALA A 1 93 ? -7.688 8.790 -3.286 1.00 92.19 93 ALA A N 1
ATOM 752 C CA . ALA A 1 93 ? -9.018 8.221 -3.490 1.00 92.19 93 ALA A CA 1
ATOM 753 C C . ALA A 1 93 ? -8.931 6.709 -3.713 1.00 92.19 93 ALA A C 1
ATOM 755 O O . ALA A 1 93 ? -9.690 5.964 -3.105 1.00 92.19 93 ALA A O 1
ATOM 756 N N . ARG A 1 94 ? -7.952 6.261 -4.505 1.00 91.75 94 ARG A N 1
ATOM 757 C CA . ARG A 1 94 ? -7.719 4.837 -4.747 1.00 91.75 94 ARG A CA 1
ATOM 758 C C . ARG A 1 94 ? -7.357 4.093 -3.466 1.00 91.75 94 ARG A C 1
ATOM 760 O O . ARG A 1 94 ? -7.970 3.085 -3.160 1.00 91.75 94 ARG A O 1
ATOM 767 N N . MET A 1 95 ? -6.429 4.626 -2.674 1.00 90.50 95 MET A N 1
ATOM 768 C CA . MET A 1 95 ? -6.042 3.981 -1.417 1.00 90.50 95 MET A CA 1
ATOM 769 C C . MET A 1 95 ? -7.220 3.868 -0.433 1.00 90.50 95 MET A C 1
ATOM 771 O O . MET A 1 95 ? -7.297 2.927 0.344 1.00 90.50 95 MET A O 1
ATOM 775 N N . GLU A 1 96 ? -8.164 4.810 -0.474 1.00 92.81 96 GLU A N 1
ATOM 776 C CA . GLU A 1 96 ? -9.401 4.742 0.312 1.00 92.81 96 GLU A CA 1
ATOM 777 C C . GLU A 1 96 ? -10.365 3.648 -0.180 1.00 92.81 96 GLU A C 1
ATOM 779 O O . GLU A 1 96 ? -11.069 3.036 0.622 1.00 92.81 96 GLU A O 1
ATOM 784 N N . GLU A 1 97 ? -10.424 3.399 -1.489 1.00 91.75 97 GLU A N 1
ATOM 785 C CA . GLU A 1 97 ? -11.167 2.263 -2.051 1.00 91.75 97 GLU A CA 1
ATOM 786 C C . GLU A 1 97 ? -10.541 0.941 -1.596 1.00 91.75 97 GLU A C 1
ATOM 788 O O . GLU A 1 97 ? -11.254 0.066 -1.109 1.00 91.75 97 GLU A O 1
ATOM 793 N N . ASP A 1 98 ? -9.213 0.847 -1.617 1.00 88.81 98 ASP A N 1
ATOM 794 C CA . ASP A 1 98 ? -8.487 -0.363 -1.219 1.00 88.81 98 ASP A CA 1
ATOM 795 C C . ASP A 1 98 ? -8.682 -0.688 0.262 1.00 88.81 98 ASP A C 1
ATOM 797 O O . ASP A 1 98 ? -8.865 -1.844 0.628 1.00 88.81 98 ASP A O 1
ATOM 801 N N . VAL A 1 99 ? -8.710 0.329 1.128 1.00 91.12 99 VAL A N 1
ATOM 802 C CA . VAL A 1 99 ? -9.027 0.163 2.557 1.00 91.12 99 VAL A CA 1
ATOM 803 C C . VAL A 1 99 ? -10.398 -0.483 2.745 1.00 91.12 99 VAL A C 1
ATOM 805 O O . VAL A 1 99 ? -10.541 -1.392 3.564 1.00 91.12 99 VAL A O 1
ATOM 808 N N . LYS A 1 100 ? -11.403 -0.053 1.977 1.00 90.88 100 LYS A N 1
ATOM 809 C CA . LYS A 1 100 ? -12.751 -0.636 2.046 1.00 90.88 100 LYS A CA 1
ATOM 810 C C . LYS A 1 100 ? -12.752 -2.068 1.540 1.00 90.88 100 LYS A C 1
ATOM 812 O O . LYS A 1 100 ? -13.302 -2.932 2.214 1.00 90.88 100 LYS A O 1
ATOM 817 N N . GLU A 1 101 ? -12.086 -2.334 0.419 1.00 87.88 101 GLU A N 1
ATOM 818 C CA . GLU A 1 101 ? -11.944 -3.692 -0.113 1.00 87.88 101 GLU A CA 1
ATOM 819 C C . GLU A 1 101 ? -11.251 -4.626 0.894 1.00 87.88 101 GLU A C 1
ATOM 821 O O . GLU A 1 101 ? -11.717 -5.744 1.113 1.00 87.88 101 GLU A O 1
ATOM 826 N N . ILE A 1 102 ? -10.183 -4.172 1.561 1.00 86.81 102 ILE A N 1
ATOM 827 C CA . ILE A 1 102 ? -9.495 -4.918 2.628 1.00 86.81 102 ILE A CA 1
ATOM 828 C C . ILE A 1 102 ? -10.478 -5.261 3.751 1.00 86.81 102 ILE A C 1
ATOM 830 O O . ILE A 1 102 ? -10.598 -6.424 4.132 1.00 86.81 102 ILE A O 1
ATOM 834 N N . ILE A 1 103 ? -11.212 -4.271 4.266 1.00 88.25 103 ILE A N 1
ATOM 835 C CA . ILE A 1 103 ? -12.176 -4.475 5.356 1.00 88.25 103 ILE A CA 1
ATOM 836 C C . ILE A 1 103 ? -13.302 -5.430 4.932 1.00 88.25 103 ILE A C 1
ATOM 838 O O . ILE A 1 103 ? -13.710 -6.299 5.705 1.00 88.25 103 ILE A O 1
ATOM 842 N N . GLU A 1 104 ? -13.811 -5.311 3.708 1.00 86.00 104 GLU A N 1
ATOM 843 C CA . GLU A 1 104 ? -14.878 -6.172 3.194 1.00 86.00 104 GLU A CA 1
ATOM 844 C C . GLU A 1 104 ? -14.422 -7.632 3.045 1.00 86.00 104 GLU A C 1
ATOM 846 O O . GLU A 1 104 ? -15.171 -8.547 3.419 1.00 86.00 104 GLU A O 1
ATOM 851 N N . ASN A 1 105 ? -13.186 -7.838 2.577 1.00 80.81 105 ASN A N 1
ATOM 852 C CA . ASN A 1 105 ? -12.600 -9.146 2.279 1.00 80.81 105 ASN A CA 1
ATOM 853 C C . ASN A 1 105 ? -12.042 -9.893 3.496 1.00 80.81 105 ASN A C 1
ATOM 855 O O . ASN A 1 105 ? -11.733 -11.078 3.380 1.00 80.81 105 ASN A O 1
ATOM 859 N N . ILE A 1 106 ? -11.946 -9.262 4.670 1.00 80.44 106 ILE A N 1
ATOM 860 C CA . ILE A 1 106 ? -11.612 -9.976 5.908 1.00 80.44 106 ILE A CA 1
ATOM 861 C C . ILE A 1 106 ? -12.745 -10.963 6.234 1.00 80.44 106 ILE A C 1
ATOM 863 O O . ILE A 1 106 ? -13.836 -10.595 6.685 1.00 80.44 106 ILE A O 1
ATOM 867 N N . THR A 1 107 ? -12.482 -12.244 5.970 1.00 67.44 107 THR A N 1
ATOM 868 C CA . THR A 1 107 ? -13.422 -13.357 6.146 1.00 67.44 107 THR A CA 1
ATOM 869 C C . THR A 1 107 ? -12.844 -14.460 7.029 1.00 67.44 107 THR A C 1
ATOM 871 O O . THR A 1 107 ? -12.732 -15.588 6.576 1.00 67.44 107 THR A O 1
ATOM 874 N N . ASP A 1 108 ? -12.483 -14.178 8.279 1.00 61.94 108 ASP A N 1
ATOM 875 C CA . ASP A 1 108 ? -12.537 -15.189 9.344 1.00 61.94 108 ASP A CA 1
ATOM 876 C C . ASP A 1 108 ? -12.341 -14.547 10.717 1.00 61.94 108 ASP A C 1
ATOM 878 O O . ASP A 1 108 ? -11.685 -13.517 10.845 1.00 61.94 108 ASP A O 1
ATOM 882 N N . VAL A 1 109 ? -12.974 -15.117 11.741 1.00 55.66 109 VAL A N 1
ATOM 883 C CA . VAL A 1 109 ? -13.161 -14.457 13.039 1.00 55.66 109 VAL A CA 1
ATOM 884 C C . VAL A 1 109 ? -12.352 -15.166 14.114 1.00 55.66 109 VAL A C 1
ATOM 886 O O . VAL A 1 109 ? -12.768 -16.196 14.645 1.00 55.66 109 VAL A O 1
ATOM 889 N N . THR A 1 110 ? -11.212 -14.590 14.484 1.00 56.22 110 THR A N 1
ATOM 890 C CA . THR A 1 110 ? -10.473 -14.996 15.685 1.00 56.22 110 THR A CA 1
ATOM 891 C C . THR A 1 110 ? -10.600 -13.926 16.766 1.00 56.22 110 THR A C 1
ATOM 893 O O . THR A 1 110 ? -10.104 -12.818 16.595 1.00 56.22 110 THR A O 1
ATOM 896 N N . GLU A 1 111 ? -11.188 -14.275 17.914 1.00 58.50 111 GLU A N 1
ATOM 897 C CA . GLU A 1 111 ? -11.326 -13.383 19.086 1.00 58.50 111 GLU A CA 1
ATOM 898 C C . GLU A 1 111 ? -9.984 -13.072 19.792 1.00 58.50 111 GLU A C 1
ATOM 900 O O . GLU A 1 111 ? -9.934 -12.289 20.740 1.00 58.50 111 GLU A O 1
ATOM 905 N N . ILE A 1 112 ? -8.884 -13.702 19.364 1.00 64.81 112 ILE A N 1
ATOM 906 C CA . ILE A 1 112 ? -7.553 -13.545 19.958 1.00 64.81 112 ILE A CA 1
ATOM 907 C C . ILE A 1 112 ? -6.782 -12.459 19.198 1.00 64.81 112 ILE A C 1
ATOM 909 O O . ILE A 1 112 ? -6.753 -12.453 17.969 1.00 64.81 112 ILE A O 1
ATOM 913 N N . GLU A 1 113 ? -6.114 -11.568 19.934 1.00 65.25 113 GLU A N 1
ATOM 914 C CA . GLU A 1 113 ? -5.323 -10.453 19.392 1.00 65.25 113 GLU A CA 1
ATOM 915 C C . GLU A 1 113 ? -4.250 -10.892 18.386 1.00 65.25 113 GLU A C 1
ATOM 917 O O . GLU A 1 113 ? -4.144 -10.277 17.330 1.00 65.25 113 GLU A O 1
ATOM 922 N N . ALA A 1 114 ? -3.513 -11.975 18.671 1.00 70.00 114 ALA A N 1
ATOM 923 C CA . ALA A 1 114 ? -2.560 -12.553 17.719 1.00 70.00 114 ALA A CA 1
ATOM 924 C C . ALA A 1 114 ? -3.259 -12.859 16.385 1.00 70.00 114 ALA A C 1
ATOM 926 O O . ALA A 1 114 ? -2.949 -12.231 15.378 1.00 70.00 114 ALA A O 1
ATOM 927 N N . GLY A 1 115 ? -4.330 -13.662 16.422 1.00 78.50 115 GLY A N 1
ATOM 928 C CA . GLY A 1 115 ? -5.094 -13.996 15.218 1.00 78.50 115 GLY A CA 1
ATOM 929 C C . GLY A 1 115 ? -5.648 -12.766 14.492 1.00 78.50 115 GLY A C 1
ATOM 930 O O . GLY A 1 115 ? -5.629 -12.714 13.269 1.00 78.50 115 GLY A O 1
ATOM 931 N N . THR A 1 116 ? -6.054 -11.723 15.226 1.00 79.56 116 THR A N 1
ATOM 932 C CA . THR A 1 116 ? -6.477 -10.444 14.628 1.00 79.56 116 THR A CA 1
ATOM 933 C C . THR A 1 116 ? -5.334 -9.756 13.875 1.00 79.56 116 THR A C 1
ATOM 935 O O . THR A 1 116 ? -5.541 -9.244 12.777 1.00 79.56 116 THR A O 1
ATOM 938 N N . ARG A 1 117 ? -4.124 -9.749 14.442 1.00 83.12 117 ARG A N 1
ATOM 939 C CA . ARG A 1 117 ? -2.931 -9.190 13.799 1.00 83.12 117 ARG A CA 1
ATOM 940 C C . ARG A 1 117 ? -2.548 -9.976 12.550 1.00 83.12 117 ARG A C 1
ATOM 942 O O . ARG A 1 117 ? -2.261 -9.358 11.529 1.00 83.12 117 ARG A O 1
ATOM 949 N N . GLU A 1 118 ? -2.552 -11.305 12.614 1.00 82.38 118 GLU A N 1
ATOM 950 C CA . GLU A 1 118 ? -2.298 -12.144 11.439 1.00 82.38 118 GLU A CA 1
ATOM 951 C C . GLU A 1 118 ? -3.328 -11.885 10.333 1.00 82.38 118 GLU A C 1
ATOM 953 O O . GLU A 1 118 ? -2.929 -11.626 9.202 1.00 82.38 118 GLU A O 1
ATOM 958 N N . LEU A 1 119 ? -4.622 -11.825 10.663 1.00 81.06 119 LEU A N 1
ATOM 959 C CA . LEU A 1 119 ? -5.686 -11.532 9.697 1.00 81.06 119 LEU A CA 1
ATOM 960 C C . LEU A 1 119 ? -5.520 -10.162 9.028 1.00 81.06 119 LEU A C 1
ATOM 962 O O . LEU A 1 119 ? -5.695 -10.047 7.818 1.00 81.06 119 LEU A O 1
ATOM 966 N N . ILE A 1 120 ? -5.179 -9.119 9.794 1.00 80.38 120 ILE A N 1
ATOM 967 C CA . ILE A 1 120 ? -4.933 -7.779 9.239 1.00 80.38 120 ILE A CA 1
ATOM 968 C C . ILE A 1 120 ? -3.707 -7.795 8.319 1.00 80.38 120 ILE A C 1
ATOM 970 O O . ILE A 1 120 ? -3.767 -7.249 7.220 1.00 80.38 120 ILE A O 1
ATOM 974 N N . ASN A 1 121 ? -2.616 -8.446 8.728 1.00 80.81 121 ASN A N 1
ATOM 975 C CA . ASN A 1 121 ? -1.409 -8.542 7.907 1.00 80.81 121 ASN A CA 1
ATOM 976 C C . ASN A 1 121 ? -1.651 -9.336 6.620 1.00 80.81 121 ASN A C 1
ATOM 978 O O . ASN A 1 121 ? -1.174 -8.936 5.562 1.00 80.81 121 ASN A O 1
ATOM 982 N N . GLU A 1 122 ? -2.399 -10.436 6.696 1.00 79.38 122 GLU A N 1
ATOM 983 C CA . GLU A 1 122 ? -2.806 -11.214 5.527 1.00 79.38 122 GLU A CA 1
ATOM 984 C C . GLU A 1 122 ? -3.692 -10.378 4.605 1.00 79.38 122 GLU A C 1
ATOM 986 O O . GLU A 1 122 ? -3.444 -10.334 3.405 1.00 79.38 122 GLU A O 1
ATOM 991 N N . ALA A 1 123 ? -4.674 -9.652 5.142 1.00 78.06 123 ALA A N 1
ATOM 992 C CA . ALA A 1 123 ? -5.557 -8.812 4.340 1.00 78.06 123 ALA A CA 1
ATOM 993 C C . ALA A 1 123 ? -4.810 -7.653 3.657 1.00 78.06 123 ALA A C 1
ATOM 995 O O . ALA A 1 123 ? -5.094 -7.352 2.502 1.00 78.06 123 ALA A O 1
ATOM 996 N N . ILE A 1 124 ? -3.818 -7.050 4.322 1.00 77.25 124 ILE A N 1
ATOM 997 C CA . ILE A 1 124 ? -2.924 -6.047 3.718 1.00 77.25 124 ILE A CA 1
ATOM 998 C C . ILE A 1 124 ? -2.021 -6.693 2.659 1.00 77.25 124 ILE A C 1
ATOM 1000 O O . ILE A 1 124 ? -1.879 -6.157 1.564 1.00 77.25 124 ILE A O 1
ATOM 1004 N N . GLY A 1 125 ? -1.438 -7.860 2.947 1.00 70.44 125 GLY A N 1
ATOM 1005 C CA . GLY A 1 125 ? -0.593 -8.603 2.005 1.00 70.44 125 GLY A CA 1
ATOM 1006 C C . GLY A 1 125 ? -1.351 -9.135 0.784 1.00 70.44 125 GLY A C 1
ATOM 1007 O O . GLY A 1 125 ? -0.751 -9.343 -0.271 1.00 70.44 125 GLY A O 1
ATOM 1008 N N . HIS A 1 126 ? -2.663 -9.335 0.919 1.00 64.31 126 HIS A N 1
ATOM 1009 C CA . HIS A 1 126 ? -3.589 -9.734 -0.139 1.00 64.31 126 HIS A CA 1
ATOM 1010 C C . HIS A 1 126 ? -4.369 -8.568 -0.751 1.00 64.31 126 HIS A C 1
ATOM 1012 O O . HIS A 1 126 ? -5.155 -8.815 -1.669 1.00 64.31 126 HIS A O 1
ATOM 1018 N N . ALA A 1 127 ? -4.172 -7.329 -0.281 1.00 62.19 127 ALA A N 1
ATOM 1019 C CA . ALA A 1 127 ? -4.796 -6.151 -0.867 1.00 62.19 127 ALA A CA 1
ATOM 1020 C C . ALA A 1 127 ? -4.494 -6.157 -2.368 1.00 62.19 127 ALA A C 1
ATOM 1022 O O . ALA A 1 127 ? -3.336 -6.213 -2.782 1.00 62.19 127 ALA A O 1
ATOM 1023 N N . HIS A 1 128 ? -5.561 -6.206 -3.166 1.00 50.03 128 HIS A N 1
ATOM 1024 C CA . HIS A 1 128 ? -5.650 -6.932 -4.439 1.00 50.03 128 HIS A CA 1
ATOM 1025 C C . HIS A 1 128 ? -4.697 -6.479 -5.560 1.00 50.03 128 HIS A C 1
ATOM 1027 O O . HIS A 1 128 ? -4.687 -7.070 -6.641 1.00 50.03 128 HIS A O 1
ATOM 1033 N N . ILE A 1 129 ? -3.923 -5.431 -5.310 1.00 54.50 129 ILE A N 1
ATOM 1034 C CA . ILE A 1 129 ? -3.352 -4.561 -6.325 1.00 54.50 129 ILE A CA 1
ATOM 1035 C C . ILE A 1 129 ? -1.857 -4.805 -6.441 1.00 54.50 129 ILE A C 1
ATOM 1037 O O . ILE A 1 129 ? -1.380 -4.942 -7.563 1.00 54.50 129 ILE A O 1
ATOM 1041 N N . TRP A 1 130 ? -1.123 -4.956 -5.330 1.00 59.84 130 TRP A N 1
ATOM 1042 C CA . TRP A 1 130 ? 0.338 -5.082 -5.371 1.00 59.84 130 TRP A CA 1
ATOM 1043 C C . TRP A 1 130 ? 0.878 -6.058 -4.323 1.00 59.84 130 TRP A C 1
ATOM 1045 O O . TRP A 1 130 ? 0.741 -5.846 -3.119 1.00 59.84 130 TRP A O 1
ATOM 1055 N N . GLY A 1 131 ? 1.571 -7.104 -4.786 1.00 58.81 131 GLY A N 1
ATOM 1056 C CA . GLY A 1 131 ? 2.345 -7.993 -3.930 1.00 58.81 131 GLY A CA 1
ATOM 1057 C C . GLY A 1 131 ? 3.513 -7.226 -3.320 1.00 58.81 131 GLY A C 1
ATOM 1058 O O . GLY A 1 131 ? 4.479 -6.877 -4.008 1.00 58.81 131 GLY A O 1
ATOM 1059 N N . GLY A 1 132 ? 3.390 -6.934 -2.024 1.00 69.25 132 GLY A N 1
ATOM 1060 C CA . GLY A 1 132 ? 4.341 -6.149 -1.249 1.00 69.25 132 GLY A CA 1
ATOM 1061 C C . GLY A 1 132 ? 4.269 -4.662 -1.587 1.00 69.25 132 GLY A C 1
ATOM 1062 O O . GLY A 1 132 ? 4.866 -4.223 -2.573 1.00 69.25 132 GLY A O 1
ATOM 1063 N N . LEU A 1 133 ? 3.636 -3.874 -0.716 1.00 75.88 133 LEU A N 1
ATOM 1064 C CA . LEU A 1 133 ? 3.706 -2.407 -0.701 1.00 75.88 133 LEU A CA 1
ATOM 1065 C C . LEU A 1 133 ? 5.060 -1.926 -0.183 1.00 75.88 133 LEU A C 1
ATOM 1067 O O . LEU A 1 133 ? 5.709 -2.620 0.601 1.00 75.88 133 LEU A O 1
ATOM 1071 N N . GLY A 1 134 ? 5.569 -0.805 -0.698 1.00 79.06 134 GLY A N 1
ATOM 1072 C CA . GLY A 1 134 ? 6.739 -0.162 -0.091 1.00 79.06 134 GLY A CA 1
ATOM 1073 C C . GLY A 1 134 ? 6.408 0.285 1.334 1.00 79.06 134 GLY A C 1
ATOM 1074 O O . GLY A 1 134 ? 5.253 0.596 1.616 1.00 79.06 134 GLY A O 1
ATOM 1075 N N . SER A 1 135 ? 7.406 0.363 2.218 1.00 83.50 135 SER A N 1
ATOM 1076 C CA . SER A 1 135 ? 7.219 0.819 3.606 1.00 83.50 135 SER A CA 1
ATOM 1077 C C . SER A 1 135 ? 6.430 2.138 3.728 1.00 83.50 135 SER A C 1
ATOM 1079 O O . SER A 1 135 ? 5.682 2.326 4.683 1.00 83.50 135 SER A O 1
ATOM 1081 N N . ILE A 1 136 ? 6.585 3.062 2.770 1.00 83.62 136 ILE A N 1
ATOM 1082 C CA . ILE A 1 136 ? 5.859 4.344 2.755 1.00 83.62 136 ILE A CA 1
ATOM 1083 C C . ILE A 1 136 ? 4.363 4.147 2.477 1.00 83.62 136 ILE A C 1
ATOM 1085 O O . ILE A 1 136 ? 3.530 4.664 3.221 1.00 83.62 136 ILE A O 1
ATOM 1089 N N . ASP A 1 137 ? 4.030 3.392 1.429 1.00 86.69 137 ASP A N 1
ATOM 1090 C CA . ASP A 1 137 ? 2.643 3.106 1.055 1.00 86.69 137 ASP A CA 1
ATOM 1091 C C . ASP A 1 137 ? 1.935 2.268 2.127 1.00 86.69 137 ASP A C 1
ATOM 1093 O O . ASP A 1 137 ? 0.772 2.518 2.438 1.00 86.69 137 ASP A O 1
ATOM 1097 N N . GLU A 1 138 ? 2.642 1.302 2.728 1.00 87.25 138 GLU A N 1
ATOM 1098 C CA . GLU A 1 138 ? 2.105 0.471 3.810 1.00 87.25 138 GLU A CA 1
ATOM 1099 C C . GLU A 1 138 ? 1.769 1.314 5.055 1.00 87.25 138 GLU A C 1
ATOM 1101 O O . GLU A 1 138 ? 0.689 1.143 5.619 1.00 87.25 138 GLU A O 1
ATOM 1106 N N . ASP A 1 139 ? 2.623 2.265 5.464 1.00 88.94 139 ASP A N 1
ATOM 1107 C CA . ASP A 1 139 ? 2.328 3.158 6.602 1.00 88.94 139 ASP A CA 1
ATOM 1108 C C . ASP A 1 139 ? 1.096 4.041 6.353 1.00 88.94 139 ASP A C 1
ATOM 1110 O O . ASP A 1 139 ? 0.257 4.196 7.244 1.00 88.94 139 ASP A O 1
ATOM 1114 N N . GLU A 1 140 ? 0.951 4.605 5.151 1.00 89.00 140 GLU A N 1
ATOM 1115 C CA . GLU A 1 140 ? -0.209 5.439 4.814 1.00 89.00 140 GLU A CA 1
ATOM 1116 C C . GLU A 1 140 ? -1.498 4.605 4.704 1.00 89.00 140 GLU A C 1
ATOM 1118 O O . GLU A 1 140 ? -2.553 5.049 5.172 1.00 89.00 140 GLU A O 1
ATOM 1123 N N . LEU A 1 141 ? -1.424 3.379 4.172 1.00 90.12 141 LEU A N 1
ATOM 1124 C CA . LEU A 1 141 ? -2.547 2.440 4.171 1.00 90.12 141 LEU A CA 1
ATOM 1125 C C . LEU A 1 141 ? -2.971 2.086 5.605 1.00 90.12 141 LEU A C 1
ATOM 1127 O O . LEU A 1 141 ? -4.156 2.147 5.936 1.00 90.12 141 LEU A O 1
ATOM 1131 N N . LEU A 1 142 ? -2.009 1.776 6.479 1.00 90.94 142 LEU A N 1
ATOM 1132 C CA . LEU A 1 142 ? -2.240 1.484 7.896 1.00 90.94 142 LEU A CA 1
ATOM 1133 C C . LEU A 1 142 ? -2.879 2.666 8.627 1.00 90.94 142 LEU A C 1
ATOM 1135 O O . LEU A 1 142 ? -3.845 2.484 9.368 1.00 90.94 142 LEU A O 1
ATOM 1139 N N . ARG A 1 143 ? -2.404 3.889 8.374 1.00 91.00 143 ARG A N 1
ATOM 1140 C CA . ARG A 1 143 ? -3.006 5.112 8.922 1.00 91.00 143 ARG A CA 1
ATOM 1141 C C . ARG A 1 143 ? -4.473 5.251 8.513 1.00 91.00 143 ARG A C 1
ATOM 1143 O O . ARG A 1 143 ? -5.299 5.697 9.307 1.00 91.00 143 ARG A O 1
ATOM 1150 N N . ARG A 1 144 ? -4.825 4.897 7.275 1.00 92.19 144 ARG A N 1
ATOM 1151 C CA . ARG A 1 144 ? -6.221 4.934 6.812 1.00 92.19 144 ARG A CA 1
ATOM 1152 C C . ARG A 1 144 ? -7.053 3.816 7.420 1.00 92.19 144 ARG A C 1
ATOM 1154 O O . ARG A 1 144 ? -8.159 4.089 7.870 1.00 92.19 144 ARG A O 1
ATOM 1161 N N . LEU A 1 145 ? -6.512 2.605 7.530 1.00 91.06 145 LEU A N 1
ATOM 1162 C CA . LEU A 1 145 ? -7.162 1.514 8.262 1.00 91.06 145 LEU A CA 1
ATOM 1163 C C . LEU A 1 145 ? -7.464 1.908 9.715 1.00 91.06 145 LEU A C 1
ATOM 1165 O O . LEU A 1 145 ? -8.535 1.584 10.221 1.00 91.06 145 LEU A O 1
ATOM 1169 N N . GLU A 1 146 ? -6.580 2.672 10.363 1.00 91.44 146 GLU A N 1
ATOM 1170 C CA . GLU A 1 146 ? -6.806 3.195 11.716 1.00 91.44 146 GLU A CA 1
ATOM 1171 C C . GLU A 1 146 ? -8.007 4.152 11.777 1.00 91.44 146 GLU A C 1
ATOM 1173 O O . GLU A 1 146 ? -8.817 4.074 12.701 1.00 91.44 146 GLU A O 1
ATOM 1178 N N . LEU A 1 147 ? -8.201 5.007 10.763 1.00 91.69 147 LEU A N 1
ATOM 1179 C CA . LEU A 1 147 ? -9.399 5.856 10.667 1.00 91.69 147 LEU A CA 1
ATOM 1180 C C . LEU A 1 147 ? -10.691 5.028 10.549 1.00 91.69 147 LEU A C 1
ATOM 1182 O O . LEU A 1 147 ? -11.753 5.479 10.981 1.00 91.69 147 LEU A O 1
ATOM 1186 N N . HIS A 1 148 ? -10.586 3.810 10.016 1.00 92.75 148 HIS A N 1
ATOM 1187 C CA . HIS A 1 148 ? -11.667 2.832 9.898 1.00 92.75 148 HIS A CA 1
ATOM 1188 C C . HIS A 1 148 ? -11.646 1.770 11.011 1.00 92.75 148 HIS A C 1
ATOM 1190 O O . HIS A 1 148 ? -12.345 0.758 10.908 1.00 92.75 148 HIS A O 1
ATOM 1196 N N . ALA A 1 149 ? -10.923 1.999 12.118 1.00 91.56 149 ALA A N 1
ATOM 1197 C CA . ALA A 1 149 ? -10.771 1.015 13.194 1.00 91.56 149 ALA A CA 1
ATOM 1198 C C . ALA A 1 149 ? -12.114 0.500 13.736 1.00 91.56 149 ALA A C 1
ATOM 1200 O O . ALA A 1 149 ? -12.229 -0.681 14.043 1.00 91.56 149 ALA A O 1
ATOM 1201 N N . SER A 1 150 ? -13.149 1.346 13.799 1.00 90.81 150 SER A N 1
ATOM 1202 C CA . SER A 1 150 ? -14.504 0.948 14.229 1.00 90.81 150 SER A CA 1
ATOM 1203 C C . SER A 1 150 ? -15.191 -0.058 13.304 1.00 90.81 150 SER A C 1
ATOM 1205 O O . SER A 1 150 ? -15.956 -0.913 13.755 1.00 90.81 150 SER A O 1
ATOM 1207 N N . GLU A 1 151 ? -14.941 0.038 12.003 1.00 91.44 151 GLU A N 1
ATOM 1208 C CA . GLU A 1 151 ? -15.487 -0.861 10.992 1.00 91.44 151 GLU A CA 1
ATOM 1209 C C . GLU A 1 151 ? -14.696 -2.167 10.972 1.00 91.44 151 GLU A C 1
ATOM 1211 O O . GLU A 1 151 ? -15.275 -3.252 11.066 1.00 91.44 151 GLU A O 1
ATOM 1216 N N . LEU A 1 152 ? -13.367 -2.045 10.981 1.00 88.56 152 LEU A N 1
ATOM 1217 C CA . LEU A 1 152 ? -12.441 -3.165 11.052 1.00 88.56 152 LEU A CA 1
ATOM 1218 C C . LEU A 1 152 ? -12.673 -4.005 12.318 1.00 88.56 152 LEU A C 1
ATOM 1220 O O . LEU A 1 152 ? -12.834 -5.219 12.226 1.00 88.56 152 LEU A O 1
ATOM 1224 N N . ALA A 1 153 ? -12.808 -3.366 13.485 1.00 88.75 153 ALA A N 1
ATOM 1225 C CA . ALA A 1 153 ? -13.091 -4.017 14.766 1.00 88.75 153 ALA A CA 1
ATOM 1226 C C . ALA A 1 153 ? -14.377 -4.857 14.727 1.00 88.75 153 ALA A C 1
ATOM 1228 O O . ALA A 1 153 ? -14.392 -5.990 15.210 1.00 88.75 153 ALA A O 1
ATOM 1229 N N . LYS A 1 154 ? -15.447 -4.343 14.103 1.00 88.69 154 LYS A N 1
ATOM 1230 C CA . LYS A 1 154 ? -16.692 -5.107 13.912 1.00 88.69 154 LYS A CA 1
ATOM 1231 C C . LYS A 1 154 ? -16.471 -6.324 13.026 1.00 88.69 154 LYS A C 1
ATOM 1233 O O . LYS A 1 154 ? -17.064 -7.365 13.292 1.00 88.69 154 LYS A O 1
ATOM 1238 N N . ARG A 1 155 ? -15.644 -6.193 11.987 1.00 85.81 155 ARG A N 1
ATOM 1239 C CA . ARG A 1 155 ? -15.382 -7.266 11.026 1.00 85.81 155 ARG A CA 1
ATOM 1240 C C . ARG A 1 155 ? -14.603 -8.424 11.638 1.00 85.81 155 ARG A C 1
ATOM 1242 O O . ARG A 1 155 ? -14.953 -9.573 11.391 1.00 85.81 155 ARG A O 1
ATOM 1249 N N . VAL A 1 156 ? -13.603 -8.119 12.463 1.00 83.81 156 VAL A N 1
ATOM 1250 C CA . VAL A 1 156 ? -12.775 -9.122 13.156 1.00 83.81 156 VAL A CA 1
ATOM 1251 C C . VAL A 1 156 ? -13.318 -9.519 14.534 1.00 83.81 156 VAL A C 1
ATOM 1253 O O . VAL A 1 156 ? -12.693 -10.305 15.236 1.00 83.81 156 VAL A O 1
ATOM 1256 N N . HIS A 1 157 ? -14.472 -8.975 14.939 1.00 83.62 157 HIS A N 1
ATOM 1257 C CA . HIS A 1 157 ? -15.080 -9.173 16.261 1.00 83.62 157 HIS A CA 1
ATOM 1258 C C . HIS A 1 157 ? -14.131 -8.862 17.431 1.00 83.62 157 HIS A C 1
ATOM 1260 O O . HIS A 1 157 ? -14.108 -9.558 18.446 1.00 83.62 157 HIS A O 1
ATOM 1266 N N . ASN A 1 158 ? -13.370 -7.779 17.294 1.00 85.81 158 ASN A N 1
ATOM 1267 C CA . ASN A 1 158 ? -12.462 -7.273 18.316 1.00 85.81 158 ASN A CA 1
ATOM 1268 C C . ASN A 1 158 ? -12.852 -5.835 18.708 1.00 85.81 158 ASN A C 1
ATOM 1270 O O . ASN A 1 158 ? -13.873 -5.310 18.263 1.00 85.81 158 ASN A O 1
ATOM 1274 N N . ASN A 1 159 ? -12.082 -5.194 19.583 1.00 87.81 159 ASN A N 1
ATOM 1275 C CA . ASN A 1 159 ? -12.325 -3.815 20.001 1.00 87.81 159 ASN A CA 1
ATOM 1276 C C . ASN A 1 159 ? -11.391 -2.834 19.275 1.00 87.81 159 ASN A C 1
ATOM 1278 O O . ASN A 1 159 ? -10.261 -3.172 18.929 1.00 87.81 159 ASN A O 1
ATOM 1282 N N . GLU A 1 160 ? -11.862 -1.601 19.091 1.00 91.12 160 GLU A N 1
ATOM 1283 C CA . GLU A 1 160 ? -11.135 -0.533 18.389 1.00 91.12 160 GLU A CA 1
ATOM 1284 C C . GLU A 1 160 ? -9.746 -0.264 18.976 1.00 91.12 160 GLU A C 1
ATOM 1286 O O . GLU A 1 160 ? -8.801 -0.029 18.230 1.00 91.12 160 GLU A O 1
ATOM 1291 N N . THR A 1 161 ? -9.595 -0.352 20.301 1.00 89.69 161 THR A N 1
ATOM 1292 C CA . THR A 1 161 ? -8.314 -0.128 20.981 1.00 89.69 161 THR A CA 1
ATOM 1293 C C . THR A 1 161 ? -7.281 -1.188 20.606 1.00 89.69 161 THR A C 1
ATOM 1295 O O . THR A 1 161 ? -6.123 -0.853 20.370 1.00 89.69 161 THR A O 1
ATOM 1298 N N . THR A 1 162 ? -7.684 -2.458 20.527 1.00 88.38 162 THR A N 1
ATOM 1299 C CA . THR A 1 162 ? -6.812 -3.552 20.085 1.00 88.38 162 THR A CA 1
ATOM 1300 C C . THR A 1 162 ? -6.417 -3.371 18.621 1.00 88.38 162 THR A C 1
ATOM 1302 O O . THR A 1 162 ? -5.248 -3.534 18.292 1.00 88.38 162 THR A O 1
ATOM 1305 N N . ILE A 1 163 ? -7.346 -2.955 17.756 1.00 88.75 163 ILE A N 1
ATOM 1306 C CA . ILE A 1 163 ? -7.040 -2.657 16.348 1.00 88.75 163 ILE A CA 1
ATOM 1307 C C . ILE A 1 163 ? -6.028 -1.520 16.225 1.00 88.75 163 ILE A C 1
ATOM 1309 O O . ILE A 1 163 ? -5.013 -1.679 15.550 1.00 88.75 163 ILE A O 1
ATOM 1313 N N . ALA A 1 164 ? -6.260 -0.406 16.921 1.00 90.19 164 ALA A N 1
ATOM 1314 C CA . ALA A 1 164 ? -5.330 0.718 16.940 1.00 90.19 164 ALA A CA 1
ATOM 1315 C C . ALA A 1 164 ? -3.949 0.297 17.472 1.00 90.19 164 ALA A C 1
ATOM 1317 O O . ALA A 1 164 ? -2.928 0.690 16.916 1.00 90.19 164 ALA A O 1
ATOM 1318 N N . HIS A 1 165 ? -3.902 -0.555 18.503 1.00 89.50 165 HIS A N 1
ATOM 1319 C CA . HIS A 1 165 ? -2.643 -1.073 19.035 1.00 89.50 165 HIS A CA 1
ATOM 1320 C C . HIS A 1 165 ? -1.873 -1.920 18.016 1.00 89.50 165 HIS A C 1
ATOM 1322 O O . HIS A 1 165 ? -0.674 -1.712 17.843 1.00 89.50 165 HIS A O 1
ATOM 1328 N N . ILE A 1 166 ? -2.551 -2.842 17.328 1.00 88.44 166 ILE A N 1
ATOM 1329 C CA . ILE A 1 166 ? -1.948 -3.692 16.291 1.00 88.44 166 ILE A CA 1
ATOM 1330 C C . ILE A 1 166 ? -1.394 -2.836 15.148 1.00 88.44 166 ILE A C 1
ATOM 1332 O O . ILE A 1 166 ? -0.261 -3.047 14.713 1.00 88.44 166 ILE A O 1
ATOM 1336 N N . ILE A 1 167 ? -2.177 -1.861 14.678 1.00 90.00 167 ILE A N 1
ATOM 1337 C CA . ILE A 1 167 ? -1.762 -0.956 13.604 1.00 90.00 167 ILE A CA 1
ATOM 1338 C C . ILE A 1 167 ? -0.533 -0.152 14.034 1.00 90.00 167 ILE A C 1
ATOM 1340 O O . ILE A 1 167 ? 0.456 -0.112 13.306 1.00 90.00 167 ILE A O 1
ATOM 1344 N N . GLU A 1 168 ? -0.549 0.432 15.231 1.00 90.00 168 GLU A N 1
ATOM 1345 C CA . GLU A 1 168 ? 0.574 1.228 15.730 1.00 90.00 168 GLU A CA 1
ATOM 1346 C C . GLU A 1 168 ? 1.844 0.384 15.916 1.00 90.00 168 GLU A C 1
ATOM 1348 O O . GLU A 1 168 ? 2.933 0.824 15.551 1.00 90.00 168 GLU A O 1
ATOM 1353 N N . GLN A 1 169 ? 1.720 -0.855 16.407 1.00 88.38 169 GLN A N 1
ATOM 1354 C CA . GLN A 1 169 ? 2.845 -1.795 16.459 1.00 88.38 169 GLN A CA 1
ATOM 1355 C C . GLN A 1 169 ? 3.438 -2.037 15.068 1.00 88.38 169 GLN A C 1
ATOM 1357 O O . GLN A 1 169 ? 4.655 -1.976 14.901 1.00 88.38 169 GLN A O 1
ATOM 1362 N N . ARG A 1 170 ? 2.596 -2.276 14.056 1.00 88.19 170 ARG A N 1
ATOM 1363 C CA . ARG A 1 170 ? 3.062 -2.526 12.689 1.00 88.19 170 ARG A CA 1
ATOM 1364 C C . ARG A 1 170 ? 3.744 -1.299 12.088 1.00 88.19 170 ARG A C 1
ATOM 1366 O O . ARG A 1 170 ? 4.805 -1.420 11.483 1.00 88.19 170 ARG A O 1
ATOM 1373 N N . ARG A 1 171 ? 3.181 -0.109 12.298 1.00 88.88 171 ARG A N 1
ATOM 1374 C CA . ARG A 1 171 ? 3.785 1.158 11.863 1.00 88.88 171 ARG A CA 1
ATOM 1375 C C . ARG A 1 171 ? 5.131 1.413 12.542 1.00 88.88 171 ARG A C 1
ATOM 1377 O O . ARG A 1 171 ? 6.060 1.906 11.902 1.00 88.88 171 ARG A O 1
ATOM 1384 N N . HIS A 1 172 ? 5.267 1.034 13.814 1.00 88.25 172 HIS A N 1
ATOM 1385 C CA . HIS A 1 172 ? 6.545 1.087 14.519 1.00 88.25 172 HIS A CA 1
ATOM 1386 C C . HIS A 1 172 ? 7.586 0.162 13.879 1.00 88.25 172 HIS A C 1
ATOM 1388 O O . HIS A 1 172 ? 8.691 0.612 13.587 1.00 88.25 172 HIS A O 1
ATOM 1394 N N . GLU A 1 173 ? 7.216 -1.087 13.585 1.00 87.62 173 GLU A N 1
ATOM 1395 C CA . GLU A 1 173 ? 8.086 -2.055 12.900 1.00 87.62 173 GLU A CA 1
ATOM 1396 C C . GLU A 1 173 ? 8.539 -1.544 11.524 1.00 87.62 173 GLU A C 1
ATOM 1398 O O . GLU A 1 173 ? 9.718 -1.647 11.188 1.00 87.62 173 GLU A O 1
ATOM 1403 N N . ILE A 1 174 ? 7.632 -0.937 10.748 1.00 85.38 174 ILE A N 1
ATOM 1404 C CA . ILE A 1 174 ? 7.956 -0.301 9.462 1.00 85.38 174 ILE A CA 1
ATOM 1405 C C . ILE A 1 174 ? 8.969 0.830 9.662 1.00 85.38 174 ILE A C 1
ATOM 1407 O O . ILE A 1 174 ? 9.950 0.924 8.927 1.00 85.38 174 ILE A O 1
ATOM 1411 N N . ALA A 1 175 ? 8.766 1.690 10.661 1.00 85.69 175 ALA A N 1
ATOM 1412 C CA . ALA A 1 175 ? 9.666 2.806 10.927 1.00 85.69 175 ALA A CA 1
ATOM 1413 C C . ALA A 1 175 ? 11.063 2.346 11.383 1.00 85.69 175 ALA A C 1
ATOM 1415 O O . ALA A 1 175 ? 12.063 2.938 10.960 1.00 85.69 175 ALA A O 1
ATOM 1416 N N . GLU A 1 176 ? 11.140 1.310 12.225 1.00 86.50 176 GLU A N 1
ATOM 1417 C CA . GLU A 1 176 ? 12.400 0.687 12.645 1.00 86.50 176 GLU A CA 1
ATOM 1418 C C . GLU A 1 176 ? 13.115 0.054 11.451 1.00 86.50 176 GLU A C 1
ATOM 1420 O O . GLU A 1 176 ? 14.274 0.387 11.193 1.00 86.50 176 GLU A O 1
ATOM 1425 N N . HIS A 1 177 ? 12.404 -0.756 10.661 1.00 83.31 177 HIS A N 1
ATOM 1426 C CA . HIS A 1 177 ? 12.949 -1.358 9.449 1.00 83.31 177 HIS A CA 1
ATOM 1427 C C . HIS A 1 177 ? 13.485 -0.284 8.501 1.00 83.31 177 HIS A C 1
ATOM 1429 O O . HIS A 1 177 ? 14.652 -0.310 8.113 1.00 83.31 177 HIS A O 1
ATOM 1435 N N . LEU A 1 178 ? 12.681 0.738 8.204 1.00 83.12 178 LEU A N 1
ATOM 1436 C CA . LEU A 1 178 ? 13.063 1.812 7.298 1.00 83.12 178 LEU A CA 1
ATOM 1437 C C . LEU A 1 178 ? 14.264 2.614 7.823 1.00 83.12 178 LEU A C 1
ATOM 1439 O O . LEU A 1 178 ? 15.056 3.105 7.023 1.00 83.12 178 LEU A O 1
ATOM 1443 N N . MET A 1 179 ? 14.452 2.745 9.142 1.00 86.06 179 MET A N 1
ATOM 1444 C CA . MET A 1 179 ? 15.671 3.345 9.705 1.00 86.06 179 MET A CA 1
ATOM 1445 C C . MET A 1 179 ? 16.922 2.512 9.434 1.00 86.06 179 MET A C 1
ATOM 1447 O O . MET A 1 179 ? 17.988 3.103 9.261 1.00 86.06 179 MET A O 1
ATOM 1451 N N . GLU A 1 180 ? 16.810 1.187 9.405 1.00 83.19 180 GLU A N 1
ATOM 1452 C CA . GLU A 1 180 ? 17.929 0.285 9.135 1.00 83.19 180 GLU A CA 1
ATOM 1453 C C . GLU A 1 180 ? 18.285 0.246 7.647 1.00 83.19 180 GLU A C 1
ATOM 1455 O O . GLU A 1 180 ? 19.457 0.398 7.301 1.00 83.19 180 GLU A O 1
ATOM 1460 N N . VAL A 1 181 ? 17.288 0.087 6.769 1.00 78.88 181 VAL A N 1
ATOM 1461 C CA . VAL A 1 181 ? 17.515 -0.044 5.318 1.00 78.88 181 VAL A CA 1
ATOM 1462 C C . VAL A 1 181 ? 17.582 1.290 4.580 1.00 78.88 181 VAL A C 1
ATOM 1464 O O . VAL A 1 181 ? 18.332 1.407 3.623 1.00 78.88 181 VAL A O 1
ATOM 1467 N N . ASN A 1 182 ? 16.840 2.328 4.975 1.00 80.44 182 ASN A N 1
ATOM 1468 C CA . ASN A 1 182 ? 16.893 3.627 4.297 1.00 80.44 182 ASN A CA 1
ATOM 1469 C C . ASN A 1 182 ? 16.607 4.806 5.252 1.00 80.44 182 ASN A C 1
ATOM 1471 O O . ASN A 1 182 ? 15.505 5.372 5.269 1.00 80.44 182 ASN A O 1
ATOM 1475 N N . PRO A 1 183 ? 17.626 5.284 5.994 1.00 83.81 183 PRO A N 1
ATOM 1476 C CA . PRO A 1 183 ? 17.464 6.372 6.957 1.00 83.81 183 PRO A CA 1
ATOM 1477 C C . PRO A 1 183 ? 16.912 7.676 6.358 1.00 83.81 183 PRO A C 1
ATOM 1479 O O . PRO A 1 183 ? 16.360 8.506 7.082 1.00 83.81 183 PRO A O 1
ATOM 1482 N N . GLN A 1 184 ? 17.103 7.913 5.053 1.00 80.56 184 GLN A N 1
ATOM 1483 C CA . GLN A 1 184 ? 16.537 9.084 4.381 1.00 80.56 184 GLN A CA 1
ATOM 1484 C C . GLN A 1 184 ? 15.029 8.937 4.187 1.00 80.56 184 GLN A C 1
ATOM 1486 O O . GLN A 1 184 ? 14.296 9.883 4.473 1.00 80.56 184 GLN A O 1
ATOM 1491 N N . ALA A 1 185 ? 14.569 7.765 3.754 1.00 80.25 185 ALA A N 1
ATOM 1492 C CA . ALA A 1 185 ? 13.148 7.463 3.641 1.00 80.25 185 ALA A CA 1
ATOM 1493 C C . ALA A 1 185 ? 12.457 7.515 5.011 1.00 80.25 185 ALA A C 1
ATOM 1495 O O . ALA A 1 185 ? 11.422 8.161 5.138 1.00 80.25 185 ALA A O 1
ATOM 1496 N N . ALA A 1 186 ? 13.091 6.990 6.065 1.00 85.25 186 ALA A N 1
ATOM 1497 C CA . ALA A 1 186 ? 12.565 7.072 7.432 1.00 85.25 186 ALA A CA 1
ATOM 1498 C C . ALA A 1 186 ? 12.412 8.513 7.952 1.00 85.25 186 ALA A C 1
ATOM 1500 O O . ALA A 1 186 ? 11.551 8.794 8.789 1.00 85.25 186 ALA A O 1
ATOM 1501 N N . ARG A 1 187 ? 13.256 9.447 7.487 1.00 83.81 187 ARG A N 1
ATOM 1502 C CA . ARG A 1 187 ? 13.085 10.879 7.782 1.00 83.81 187 ARG A CA 1
ATOM 1503 C C . ARG A 1 187 ? 11.885 11.463 7.044 1.00 83.81 187 ARG A C 1
ATOM 1505 O O . ARG A 1 187 ? 11.083 12.139 7.679 1.00 83.81 187 ARG A O 1
ATOM 1512 N N . ARG A 1 188 ? 11.738 11.164 5.749 1.00 81.12 188 ARG A N 1
ATOM 1513 C CA . ARG A 1 188 ? 10.588 11.622 4.950 1.00 81.12 188 ARG A CA 1
ATOM 1514 C C . ARG A 1 188 ? 9.268 11.099 5.508 1.00 81.12 188 ARG A C 1
ATOM 1516 O O . ARG A 1 188 ? 8.329 11.875 5.626 1.00 81.12 188 ARG A O 1
ATOM 1523 N N . LEU A 1 189 ? 9.228 9.830 5.919 1.00 84.31 189 LEU A N 1
ATOM 1524 C CA . LEU A 1 189 ? 8.054 9.228 6.549 1.00 84.31 189 LEU A CA 1
ATOM 1525 C C . LEU A 1 189 ? 7.639 10.009 7.803 1.00 84.31 189 LEU A C 1
ATOM 1527 O O . LEU A 1 189 ? 6.493 10.424 7.929 1.00 84.31 189 LEU A O 1
ATOM 1531 N N . ARG A 1 190 ? 8.596 10.312 8.689 1.00 85.56 190 ARG A N 1
ATOM 1532 C CA . ARG A 1 190 ? 8.343 11.122 9.892 1.00 85.56 190 ARG A CA 1
ATOM 1533 C C . ARG A 1 190 ? 7.869 12.540 9.580 1.00 85.56 190 ARG A C 1
ATOM 1535 O O . ARG A 1 190 ? 6.997 13.061 10.272 1.00 85.56 190 ARG A O 1
ATOM 1542 N N . GLU A 1 191 ? 8.447 13.182 8.569 1.00 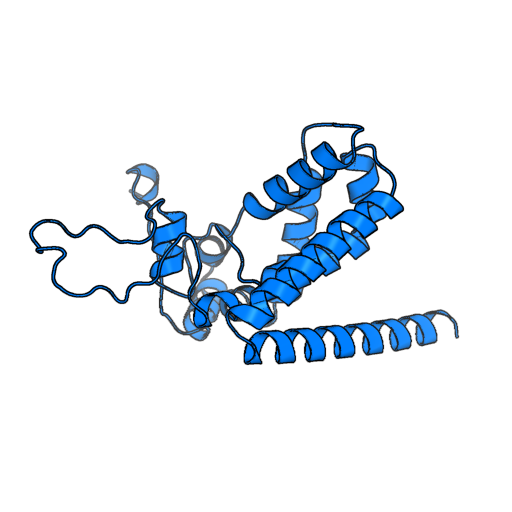82.00 191 GLU A N 1
ATOM 1543 C CA . GLU A 1 191 ? 8.011 14.510 8.121 1.00 82.00 191 GLU A CA 1
ATOM 1544 C C . GLU A 1 191 ? 6.573 14.473 7.584 1.00 82.00 191 GLU A C 1
ATOM 1546 O O . GLU A 1 191 ? 5.768 15.339 7.933 1.00 82.00 191 GLU A O 1
ATOM 1551 N N . HIS A 1 192 ? 6.236 13.447 6.799 1.00 79.12 192 HIS A N 1
ATOM 1552 C CA . HIS A 1 192 ? 4.893 13.224 6.272 1.00 79.12 192 HIS A CA 1
ATOM 1553 C C . HIS A 1 192 ? 3.871 12.988 7.394 1.00 79.12 192 HIS A C 1
ATOM 1555 O O . HIS A 1 192 ? 2.867 13.698 7.468 1.00 79.12 192 HIS A O 1
ATOM 1561 N N . GLN A 1 193 ? 4.166 12.083 8.332 1.00 82.00 193 GLN A N 1
ATOM 1562 C CA . GLN A 1 193 ? 3.324 11.805 9.501 1.00 82.00 193 GLN A CA 1
ATOM 1563 C C . GLN A 1 193 ? 3.056 13.073 10.321 1.00 82.00 193 GLN A C 1
ATOM 1565 O O . GLN A 1 193 ? 1.908 13.388 10.636 1.00 82.00 193 GLN A O 1
ATOM 1570 N N . LYS A 1 194 ? 4.102 13.865 10.592 1.00 83.88 194 LYS A N 1
ATOM 1571 C CA . LYS A 1 194 ? 3.970 15.132 11.319 1.00 83.88 194 LYS A CA 1
ATOM 1572 C C . LYS A 1 194 ? 3.060 16.123 10.586 1.00 83.88 194 LYS A C 1
ATOM 1574 O O . LYS A 1 194 ? 2.215 16.755 11.217 1.00 83.88 194 LYS A O 1
ATOM 1579 N N . MET A 1 195 ? 3.211 16.249 9.266 1.00 79.88 195 MET A N 1
ATOM 1580 C CA . MET A 1 195 ? 2.368 17.124 8.447 1.00 79.88 195 MET A CA 1
ATOM 1581 C C . MET A 1 195 ? 0.891 16.710 8.513 1.00 79.88 195 MET A C 1
ATOM 1583 O O . MET A 1 195 ? 0.009 17.563 8.629 1.00 79.88 195 MET A O 1
ATOM 1587 N N . LEU A 1 196 ? 0.611 15.408 8.452 1.00 75.81 196 LEU A N 1
ATOM 1588 C CA . LEU A 1 196 ? -0.750 14.880 8.526 1.00 75.81 196 LEU A CA 1
ATOM 1589 C C . LEU A 1 196 ? -1.378 15.089 9.906 1.00 75.81 196 LEU A C 1
ATOM 1591 O O . LEU A 1 196 ? -2.528 15.521 9.991 1.00 75.81 196 LEU A O 1
ATOM 1595 N N . GLU A 1 197 ? -0.627 14.861 10.984 1.00 80.25 197 GLU A N 1
ATOM 1596 C CA . GLU A 1 197 ? -1.094 15.155 12.341 1.00 80.25 197 GLU A CA 1
ATOM 1597 C C . GLU A 1 197 ? -1.444 16.634 12.532 1.00 80.25 197 GLU A C 1
ATOM 1599 O O . GLU A 1 197 ? -2.432 16.964 13.192 1.00 80.25 197 GLU A O 1
ATOM 1604 N N . GLU A 1 198 ? -0.625 17.537 11.989 1.00 83.19 198 GLU A N 1
ATOM 1605 C CA . GLU A 1 198 ? -0.882 18.976 12.034 1.00 83.19 198 GLU A CA 1
ATOM 1606 C C . GLU A 1 198 ? -2.182 19.319 11.291 1.00 83.19 198 GLU A C 1
ATOM 1608 O O . GLU A 1 198 ? -3.038 20.004 11.858 1.00 83.19 198 GLU A O 1
ATOM 1613 N N . ARG A 1 199 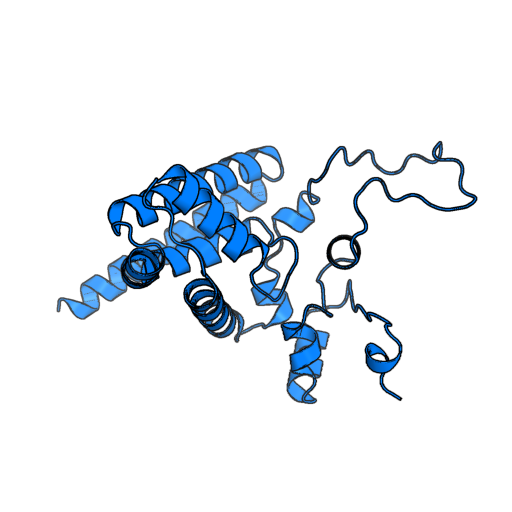? -2.398 18.760 10.091 1.00 76.38 199 ARG A N 1
ATOM 1614 C CA . ARG A 1 199 ? -3.657 18.928 9.340 1.00 76.38 199 ARG A CA 1
ATOM 1615 C C . ARG A 1 199 ? -4.870 18.406 10.111 1.00 76.38 199 ARG A C 1
ATOM 1617 O O . ARG A 1 199 ? -5.861 19.121 10.228 1.00 76.38 199 ARG A O 1
ATOM 1624 N N . LEU A 1 200 ? -4.784 17.212 10.699 1.00 76.06 200 LEU A N 1
ATOM 1625 C CA . LEU A 1 200 ? -5.854 16.633 11.524 1.00 76.06 200 LEU A CA 1
ATOM 1626 C C . LEU A 1 200 ? -6.190 17.524 12.729 1.00 76.06 200 LEU A C 1
ATOM 1628 O O . LEU A 1 200 ? -7.363 17.760 13.029 1.00 76.06 200 LEU A O 1
ATOM 1632 N N . LYS A 1 201 ? -5.173 18.068 13.410 1.00 79.31 201 LYS A N 1
ATOM 1633 C CA . LYS A 1 201 ? -5.360 19.014 14.526 1.00 79.31 201 LYS A CA 1
ATOM 1634 C C . LYS A 1 201 ? -6.064 20.291 14.061 1.00 79.31 201 LYS A C 1
ATOM 1636 O O . LYS A 1 201 ? -6.957 20.781 14.756 1.00 79.31 201 LYS A O 1
ATOM 1641 N N . GLU A 1 202 ? -5.707 20.822 12.894 1.00 79.19 202 GLU A N 1
ATOM 1642 C CA . GLU A 1 202 ? -6.365 21.994 12.311 1.00 79.19 202 GLU A CA 1
ATOM 1643 C C . GLU A 1 202 ? -7.819 21.724 11.902 1.00 79.19 202 GLU A C 1
ATOM 1645 O O . GLU A 1 202 ? -8.696 22.545 12.177 1.00 79.19 202 GLU A O 1
ATOM 1650 N N . GLU A 1 203 ? -8.100 20.583 11.276 1.00 72.44 203 GLU A N 1
ATOM 1651 C CA . GLU A 1 203 ? -9.452 20.185 10.876 1.00 72.44 203 GLU A CA 1
ATOM 1652 C C . GLU A 1 203 ? -10.363 19.953 12.082 1.00 72.44 203 GLU A C 1
ATOM 1654 O O . GLU A 1 203 ? -11.491 20.448 12.109 1.00 72.44 203 GLU A O 1
ATOM 1659 N N . ASN A 1 204 ? -9.861 19.284 13.121 1.00 70.69 204 ASN A N 1
ATOM 1660 C CA . ASN A 1 204 ? -10.597 19.091 14.369 1.00 70.69 204 ASN A CA 1
ATOM 1661 C C . ASN A 1 204 ? -10.875 20.424 15.077 1.00 70.69 204 ASN A C 1
ATOM 1663 O O . ASN A 1 204 ? -11.954 20.623 15.632 1.00 70.69 204 ASN A O 1
ATOM 1667 N N . LYS A 1 205 ? -9.945 21.384 15.005 1.00 73.31 205 LYS A N 1
ATOM 1668 C CA . LYS A 1 205 ? -10.157 22.744 15.520 1.00 73.31 205 LYS A CA 1
ATOM 1669 C C . LYS A 1 205 ? -11.218 23.514 14.725 1.00 73.31 205 LYS A C 1
ATOM 1671 O O . LYS A 1 205 ? -11.957 24.293 15.317 1.00 73.31 205 LYS A O 1
ATOM 1676 N N . LYS A 1 206 ? -11.308 23.302 13.408 1.00 67.50 206 LYS A N 1
ATOM 1677 C CA . LYS A 1 206 ? -12.343 23.904 12.545 1.00 67.50 206 LYS A CA 1
ATOM 1678 C C . LYS A 1 206 ? -13.725 23.281 12.751 1.00 67.50 206 LYS A C 1
ATOM 1680 O O . LYS A 1 206 ? -14.704 23.994 12.617 1.00 67.50 206 LYS A O 1
ATOM 1685 N N . LYS A 1 207 ? -13.812 21.984 13.072 1.00 62.47 207 LYS A N 1
ATOM 1686 C CA . LYS A 1 207 ? -15.085 21.293 13.366 1.00 62.47 207 LYS A CA 1
ATOM 1687 C C . LYS A 1 207 ? -15.673 21.651 14.740 1.00 62.47 207 LYS A C 1
ATOM 1689 O O . LYS A 1 207 ? -16.875 21.516 14.927 1.00 62.47 207 LYS A O 1
ATOM 1694 N N . ASN A 1 208 ? -14.834 22.093 15.680 1.00 55.72 208 ASN A N 1
ATOM 1695 C CA . ASN A 1 208 ? -15.220 22.428 17.057 1.00 55.72 208 ASN A CA 1
ATOM 1696 C C . ASN A 1 208 ? -15.464 23.935 17.300 1.00 55.72 208 ASN A C 1
ATOM 1698 O O . ASN A 1 208 ? -15.688 24.325 18.446 1.00 55.72 208 ASN A O 1
ATOM 1702 N N . ASN A 1 209 ? -15.408 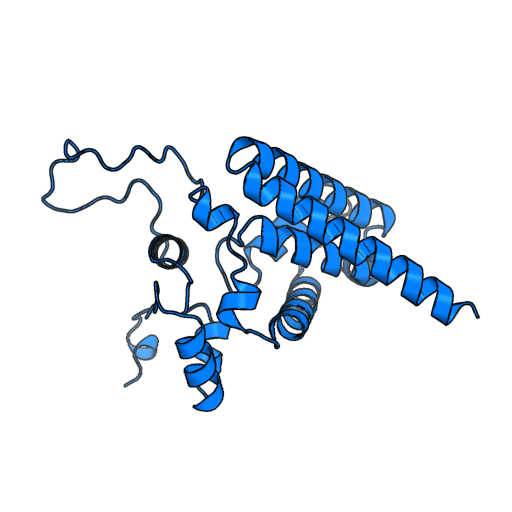24.763 16.250 1.00 47.72 209 ASN A N 1
ATOM 1703 C CA . ASN A 1 209 ? -15.716 26.200 16.254 1.00 47.72 209 ASN A CA 1
ATOM 1704 C C . ASN A 1 209 ? -16.926 26.484 15.361 1.00 47.72 209 ASN A C 1
ATOM 1706 O O . ASN A 1 209 ? -17.659 27.445 15.681 1.00 47.72 209 ASN A O 1
#

Sequence (209 aa):
RSLAKRGIKLYMAEHIAAVNDQLRQLGYSELIEEGFVRRTITLALLDAGYEKPYHLEGVEQNVRQPQMSGHFKSEQEESLDEYEWAFGEFAPARMEEDVKEIIENITDVTEIEAGTRELINEAIGHAHIWGGLGSIDEDELLRRLELHASELAKRVHNNETTIAHIIEQRRHEIAEHLMEVNPQAARRLREHQKMLEERLKEENKKKNN